Protein AF-A0A4U7BB07-F1 (afdb_monomer)

pLDDT: mean 79.19, std 10.14, range [44.62, 94.62]

Nearest PDB structures (foldseek):
  6tm5-assembly1_P  TM=3.617E-01  e=1.382E+00  Homo sapiens
  7ai4-assembly2_B  TM=2.882E-01  e=1.318E+00  Homo sapiens
  8j8q-assembly1_C  TM=2.702E-01  e=1.318E+00  Saccharomyces eubayanus
  7xn7-assembly1_q  TM=3.236E-01  e=2.569E+00  Komagataella phaffii
  2xer-assembly3_C  TM=1.714E-01  e=7.686E+00  Homo sapiens

Secondary structure (DSSP, 8-state):
--HHHHHHHHHHHHHHHHHHHHHH---EEEEEETTEEEEEEHHHHHHHHHHHHHHHHHHHHHHHHHHHHHHHHHHHHHHHHHHHHHHHHHTT--PPP--SSHHHHHHHHHHHHHHH-PPPTT-HHHHHHHHHHHHHHTT----GGGGT--TT-HHHHHHHHHHHHH-HHHHHHHHTT-SS--SHHHHHHHHHHHHH--HHHHHT--PPPPHHHHHHHHHHHHHTSS---HHHHHHHHHT----HHHHHHHHHHHTTTS-HHHHHHHHHHHHHH-GGGHHHHHHHHHHTT-HHHHHHHHHH-SS--HHHHHHHHHHHTT----HHHH--

Mean predicted aligned error: 14.89 Å

Structure (mmCIF, N/CA/C/O backbone):
data_AF-A0A4U7BB07-F1
#
_entry.id   AF-A0A4U7BB07-F1
#
loop_
_atom_site.group_PDB
_atom_site.id
_atom_site.type_symbol
_atom_site.label_atom_id
_atom_site.label_alt_id
_atom_site.label_comp_id
_atom_site.label_asym_id
_atom_site.label_entity_id
_atom_site.label_seq_id
_atom_site.pdbx_PDB_ins_code
_atom_site.Cartn_x
_atom_site.Cartn_y
_atom_site.Cartn_z
_atom_site.occupancy
_atom_site.B_iso_or_equiv
_atom_site.auth_seq_id
_atom_site.auth_comp_id
_atom_site.auth_asym_id
_atom_site.auth_atom_id
_atom_site.pdbx_PDB_model_num
ATOM 1 N N . MET A 1 1 ? 20.021 -7.067 -52.273 1.00 56.47 1 MET A N 1
ATOM 2 C CA . MET A 1 1 ? 20.948 -8.158 -52.670 1.00 56.47 1 MET A CA 1
ATOM 3 C C . MET A 1 1 ? 21.949 -8.441 -51.554 1.00 56.47 1 MET A C 1
ATOM 5 O O . MET A 1 1 ? 22.194 -7.555 -50.745 1.00 56.47 1 MET A O 1
ATOM 9 N N . ARG A 1 2 ? 22.572 -9.631 -51.525 1.00 73.81 2 ARG A N 1
ATOM 10 C CA . ARG A 1 2 ? 23.835 -9.834 -50.787 1.00 73.81 2 ARG A CA 1
ATOM 11 C C . ARG A 1 2 ? 24.943 -9.112 -51.567 1.00 73.81 2 ARG A C 1
ATOM 13 O O . ARG A 1 2 ? 25.107 -9.417 -52.742 1.00 73.81 2 ARG A O 1
ATOM 20 N N . ILE A 1 3 ? 25.699 -8.200 -50.946 1.00 81.00 3 ILE A N 1
ATOM 21 C CA . ILE A 1 3 ? 26.720 -7.375 -51.641 1.00 81.00 3 ILE A CA 1
ATOM 22 C C . ILE A 1 3 ? 27.725 -8.241 -52.428 1.00 81.00 3 ILE A C 1
ATOM 24 O O . ILE A 1 3 ? 28.056 -7.916 -53.563 1.00 81.00 3 ILE A O 1
ATOM 28 N N . LYS A 1 4 ? 28.110 -9.407 -51.884 1.00 83.44 4 LYS A N 1
ATOM 29 C CA . LYS A 1 4 ? 28.967 -10.399 -52.563 1.00 83.44 4 LYS A CA 1
ATOM 30 C C . LYS A 1 4 ? 28.444 -10.829 -53.946 1.00 83.44 4 LYS A C 1
ATOM 32 O O . LYS A 1 4 ? 29.242 -10.987 -54.860 1.00 83.44 4 LYS A O 1
ATOM 37 N N . LEU A 1 5 ? 27.125 -10.990 -54.107 1.00 85.75 5 LEU A N 1
ATOM 38 C CA . LEU A 1 5 ? 26.512 -11.361 -55.391 1.00 85.75 5 LEU A CA 1
ATOM 39 C C . LEU A 1 5 ? 26.549 -10.197 -56.386 1.00 85.75 5 LEU A C 1
ATOM 41 O O . LEU A 1 5 ? 26.867 -10.416 -57.545 1.00 85.75 5 LEU A O 1
ATOM 45 N N . PHE A 1 6 ? 26.291 -8.964 -55.935 1.00 88.81 6 PHE A N 1
ATOM 46 C CA . PHE A 1 6 ? 26.384 -7.783 -56.801 1.00 88.81 6 PHE A CA 1
ATOM 47 C C . PHE A 1 6 ? 27.810 -7.580 -57.333 1.00 88.81 6 PHE A C 1
ATOM 49 O O . PHE A 1 6 ? 27.991 -7.368 -58.528 1.00 88.81 6 PHE A O 1
ATOM 56 N N . ILE A 1 7 ? 28.822 -7.706 -56.465 1.00 90.19 7 ILE A N 1
ATOM 57 C CA . ILE A 1 7 ? 30.234 -7.587 -56.861 1.00 90.19 7 ILE A CA 1
ATOM 58 C C . ILE A 1 7 ? 30.605 -8.680 -57.874 1.00 90.19 7 ILE A C 1
ATOM 60 O O . ILE A 1 7 ? 31.193 -8.369 -58.905 1.00 90.19 7 ILE A O 1
ATOM 64 N N . PHE A 1 8 ? 30.222 -9.937 -57.620 1.00 92.19 8 PHE A N 1
ATOM 65 C CA . PHE A 1 8 ? 30.486 -11.049 -58.537 1.00 92.19 8 PHE A CA 1
ATOM 66 C C . PHE A 1 8 ? 29.815 -10.848 -59.906 1.00 92.19 8 PHE A C 1
ATOM 68 O O . PHE A 1 8 ? 30.484 -10.922 -60.934 1.00 92.19 8 PHE A O 1
ATOM 75 N N . SER A 1 9 ? 28.514 -10.540 -59.931 1.00 90.38 9 SER A N 1
ATOM 76 C CA . SER A 1 9 ? 27.767 -10.336 -61.177 1.00 90.38 9 SER A CA 1
ATOM 77 C C . SER A 1 9 ? 28.236 -9.105 -61.957 1.00 90.38 9 SER A C 1
ATOM 79 O O . SER A 1 9 ? 28.298 -9.165 -63.180 1.00 90.38 9 SER A O 1
ATOM 81 N N . GLY A 1 10 ? 28.600 -8.011 -61.280 1.00 91.50 10 GLY A N 1
ATOM 82 C CA . GLY A 1 10 ? 29.129 -6.810 -61.931 1.00 91.50 10 GLY A CA 1
ATOM 83 C C . GLY A 1 10 ? 30.530 -7.009 -62.514 1.00 91.50 10 GLY A C 1
ATOM 84 O O . GLY A 1 10 ? 30.791 -6.562 -63.627 1.00 91.50 10 GLY A O 1
ATOM 85 N N . LEU A 1 11 ? 31.408 -7.747 -61.825 1.00 92.94 11 LEU A N 1
ATOM 86 C CA . LEU A 1 11 ? 32.734 -8.094 -62.349 1.00 92.94 11 LEU A CA 1
ATOM 87 C C . LEU A 1 11 ? 32.625 -9.054 -63.545 1.00 92.94 11 LEU A C 1
ATOM 89 O O . LEU A 1 11 ? 33.273 -8.831 -64.565 1.00 92.94 11 LEU A O 1
ATOM 93 N N . LEU A 1 12 ? 31.749 -10.063 -63.470 1.00 94.44 12 LEU A N 1
ATOM 94 C CA . LEU A 1 12 ? 31.448 -10.951 -64.599 1.00 94.44 12 LEU A CA 1
ATOM 95 C C . LEU A 1 12 ? 30.895 -10.172 -65.805 1.00 94.44 12 LEU A C 1
ATOM 97 O O . LEU A 1 12 ? 31.337 -10.393 -66.929 1.00 94.44 12 LEU A O 1
ATOM 101 N N . TYR A 1 13 ? 29.980 -9.225 -65.573 1.00 93.50 13 TYR A N 1
ATOM 102 C CA . TYR A 1 13 ? 29.447 -8.347 -66.617 1.00 93.50 13 TYR A CA 1
ATOM 103 C C . TYR A 1 13 ? 30.537 -7.483 -67.269 1.00 93.50 13 TYR A C 1
ATOM 105 O O . TYR A 1 13 ? 30.581 -7.397 -68.491 1.00 93.50 13 TYR A O 1
ATOM 113 N N . LEU A 1 14 ? 31.454 -6.902 -66.485 1.00 93.31 14 LEU A N 1
ATOM 114 C CA . LEU A 1 14 ? 32.584 -6.122 -67.006 1.00 93.31 14 LEU A CA 1
ATOM 115 C C . LEU A 1 14 ? 33.519 -6.959 -67.896 1.00 93.31 14 LEU A C 1
ATOM 117 O O . LEU A 1 14 ? 33.924 -6.488 -68.958 1.00 93.31 14 LEU A O 1
ATOM 121 N N . VAL A 1 15 ? 33.824 -8.201 -67.502 1.00 93.56 15 VAL A N 1
ATOM 122 C CA . VAL A 1 15 ? 34.654 -9.121 -68.303 1.00 93.56 15 VAL A CA 1
ATOM 123 C C . VAL A 1 15 ? 33.954 -9.504 -69.610 1.00 93.56 15 VAL A C 1
ATOM 125 O O . VAL A 1 15 ? 34.566 -9.429 -70.675 1.00 93.56 15 VAL A O 1
ATOM 128 N N . LEU A 1 16 ? 32.666 -9.864 -69.552 1.00 94.38 16 LEU A N 1
ATOM 129 C CA . LEU A 1 16 ? 31.878 -10.216 -70.739 1.00 94.38 16 LEU A CA 1
ATOM 130 C C . LEU A 1 16 ? 31.717 -9.027 -71.697 1.00 94.38 16 LEU A C 1
ATOM 132 O O . LEU A 1 16 ? 31.873 -9.196 -72.905 1.00 94.38 16 LEU A O 1
ATOM 136 N N . LEU A 1 17 ? 31.465 -7.824 -71.171 1.00 92.38 17 LEU A N 1
ATOM 137 C CA . LEU A 1 17 ? 31.367 -6.595 -71.958 1.00 92.38 17 LEU A CA 1
ATOM 138 C C . LEU A 1 17 ? 32.699 -6.262 -72.643 1.00 92.38 17 LEU A C 1
ATOM 140 O O . LEU A 1 17 ? 32.712 -5.992 -73.840 1.00 92.38 17 LEU A O 1
ATOM 144 N N . GLY A 1 18 ? 33.819 -6.322 -71.914 1.00 89.88 18 GLY A N 1
ATOM 145 C CA . GLY A 1 18 ? 35.147 -6.068 -72.478 1.00 89.88 18 GLY A CA 1
ATOM 146 C C . GLY A 1 18 ? 35.507 -7.047 -73.599 1.00 89.88 18 GLY A C 1
ATOM 147 O O . GLY A 1 18 ? 35.917 -6.618 -74.676 1.00 89.88 18 GLY A O 1
ATOM 148 N N . ALA A 1 19 ? 35.279 -8.348 -73.386 1.00 90.75 19 ALA A N 1
ATOM 149 C CA . ALA A 1 19 ? 35.513 -9.377 -74.399 1.00 90.75 19 ALA A CA 1
ATOM 150 C C . ALA A 1 19 ? 34.616 -9.200 -75.640 1.00 90.75 19 ALA A C 1
ATOM 152 O O . ALA A 1 19 ? 35.090 -9.338 -76.768 1.00 90.75 19 ALA A O 1
ATOM 153 N N . PHE A 1 20 ? 33.341 -8.847 -75.445 1.00 91.62 20 PHE A N 1
ATOM 154 C CA . PHE A 1 20 ? 32.403 -8.587 -76.538 1.00 91.62 20 PHE A CA 1
ATOM 155 C C . PHE A 1 20 ? 32.811 -7.366 -77.374 1.00 91.62 20 PHE A C 1
ATOM 157 O O . PHE A 1 20 ? 32.891 -7.460 -78.597 1.00 91.62 20 PHE A O 1
ATOM 164 N N . VAL A 1 21 ? 33.126 -6.233 -76.734 1.00 89.50 21 VAL A N 1
ATOM 165 C CA . VAL A 1 21 ? 33.532 -5.012 -77.451 1.00 89.50 21 VAL A CA 1
ATOM 166 C C . VAL A 1 21 ? 34.866 -5.217 -78.176 1.00 89.50 21 VAL A C 1
ATOM 168 O O . VAL A 1 21 ? 34.996 -4.761 -79.306 1.00 89.50 21 VAL A O 1
ATOM 171 N N . TYR A 1 22 ? 35.815 -5.961 -77.593 1.00 88.38 22 TYR A N 1
ATOM 172 C CA . TYR A 1 22 ? 37.080 -6.322 -78.249 1.00 88.38 22 TYR A CA 1
ATOM 173 C C . TYR A 1 22 ? 36.868 -7.178 -79.508 1.00 88.38 22 TYR A C 1
ATOM 175 O O . TYR A 1 22 ? 37.424 -6.881 -80.562 1.00 88.38 22 TYR A O 1
ATOM 183 N N . HIS A 1 23 ? 36.006 -8.198 -79.435 1.00 88.81 23 HIS A N 1
ATOM 184 C CA . HIS A 1 23 ? 35.670 -9.029 -80.595 1.00 88.81 23 HIS A CA 1
ATOM 185 C C . HIS A 1 23 ? 34.964 -8.235 -81.711 1.00 88.81 23 HIS A C 1
ATOM 187 O O . HIS A 1 23 ? 35.145 -8.530 -82.891 1.00 88.81 23 HIS A O 1
ATOM 193 N N . VAL A 1 24 ? 34.137 -7.245 -81.359 1.00 87.62 24 VAL A N 1
ATOM 194 C CA . VAL A 1 24 ? 33.369 -6.440 -82.327 1.00 87.62 24 VAL A CA 1
ATOM 195 C C . VAL A 1 24 ? 34.182 -5.275 -82.907 1.00 87.62 24 VAL A C 1
ATOM 197 O O . VAL A 1 24 ? 33.969 -4.914 -84.062 1.00 87.62 24 VAL A O 1
ATOM 200 N N . SER A 1 25 ? 35.109 -4.684 -82.147 1.00 78.75 25 SER A N 1
ATOM 201 C CA . SER A 1 25 ? 35.908 -3.537 -82.588 1.00 78.75 25 SER A CA 1
ATOM 202 C C . SER A 1 25 ? 37.333 -3.564 -82.028 1.00 78.75 25 SER A C 1
ATOM 204 O O . SER A 1 25 ? 37.597 -3.140 -80.902 1.00 78.75 25 SER A O 1
ATOM 206 N N . ASN A 1 26 ? 38.270 -3.975 -82.885 1.00 75.19 26 ASN A N 1
ATOM 207 C CA . ASN A 1 26 ? 39.716 -3.833 -82.676 1.00 75.19 26 ASN A CA 1
ATOM 208 C C . ASN A 1 26 ? 40.247 -2.445 -83.100 1.00 75.19 26 ASN A C 1
ATOM 210 O O . ASN A 1 26 ? 41.440 -2.289 -83.343 1.00 75.19 26 ASN A O 1
ATOM 214 N N . ALA A 1 27 ? 39.376 -1.440 -83.240 1.00 80.94 27 ALA A N 1
ATOM 215 C CA . ALA A 1 27 ? 39.789 -0.093 -83.616 1.00 80.94 27 ALA A CA 1
ATOM 216 C C . ALA A 1 27 ? 40.414 0.665 -82.433 1.00 80.94 27 ALA A C 1
ATOM 218 O O . ALA A 1 27 ? 39.943 0.585 -81.292 1.00 80.94 27 ALA A O 1
ATOM 219 N N . GLU A 1 28 ? 41.433 1.466 -82.729 1.00 83.56 28 GLU A N 1
ATOM 220 C CA . GLU A 1 28 ? 41.939 2.503 -81.832 1.00 83.56 28 GLU A CA 1
ATOM 221 C C . GLU A 1 28 ? 41.188 3.817 -82.066 1.00 83.56 28 GLU A C 1
ATOM 223 O O . GLU A 1 28 ? 40.772 4.125 -83.184 1.00 83.56 28 GLU A O 1
ATOM 228 N N . PHE A 1 29 ? 40.997 4.591 -80.999 1.00 83.88 29 PHE A N 1
ATOM 229 C CA . PHE A 1 29 ? 40.378 5.908 -81.049 1.00 83.88 29 PHE A CA 1
ATOM 230 C C . PHE A 1 29 ? 41.296 6.937 -80.389 1.00 83.88 29 PHE A C 1
ATOM 232 O O . PHE A 1 29 ? 41.601 6.836 -79.196 1.00 83.88 29 PHE A O 1
ATOM 239 N N . THR A 1 30 ? 41.717 7.928 -81.176 1.00 83.19 30 THR A N 1
ATOM 240 C CA . THR A 1 30 ? 42.538 9.054 -80.723 1.00 83.19 30 THR A CA 1
ATOM 241 C C . THR A 1 30 ? 41.645 10.167 -80.197 1.00 83.19 30 THR A C 1
ATOM 243 O O . THR A 1 30 ? 40.922 10.803 -80.964 1.00 83.19 30 THR A O 1
ATOM 246 N N . LEU A 1 31 ? 41.719 10.445 -78.896 1.00 81.81 31 LEU A N 1
ATOM 247 C CA . LEU A 1 31 ? 41.065 11.604 -78.296 1.00 81.81 31 LEU A CA 1
ATOM 248 C C . LEU A 1 31 ? 42.100 12.713 -78.066 1.00 81.81 31 LEU A C 1
ATOM 250 O O . LEU A 1 31 ? 43.029 12.552 -77.277 1.00 81.81 31 LEU A O 1
ATOM 254 N N . MET A 1 32 ? 41.932 13.848 -78.749 1.00 81.94 32 MET A N 1
ATOM 255 C CA . MET A 1 32 ? 42.716 15.063 -78.507 1.00 81.94 32 MET A CA 1
ATOM 256 C C . MET A 1 32 ? 42.102 15.876 -77.365 1.00 81.94 32 MET A C 1
ATOM 258 O O . MET A 1 32 ? 40.943 16.284 -77.447 1.00 81.94 32 MET A O 1
ATOM 262 N N . PHE A 1 33 ? 42.877 16.152 -76.313 1.00 76.56 33 PHE A N 1
ATOM 263 C CA . PHE A 1 33 ? 42.440 16.993 -75.196 1.00 76.56 33 PHE A CA 1
ATOM 264 C C . PHE A 1 33 ? 43.588 17.855 -74.666 1.00 76.56 33 PHE A C 1
ATOM 266 O O . PHE A 1 33 ? 44.653 17.348 -74.324 1.00 76.56 33 PHE A O 1
ATOM 273 N N . GLY A 1 34 ? 43.384 19.174 -74.595 1.00 72.19 34 GLY A N 1
ATOM 274 C CA . GLY A 1 34 ? 44.362 20.107 -74.015 1.00 72.19 34 GLY A CA 1
ATOM 275 C C . GLY A 1 34 ? 45.735 20.143 -74.704 1.00 72.19 34 GLY A C 1
ATOM 276 O O . GLY A 1 34 ? 46.709 20.521 -74.063 1.00 72.19 34 GLY A O 1
ATOM 277 N N . GLY A 1 35 ? 45.827 19.733 -75.975 1.00 79.38 35 GLY A N 1
ATOM 278 C CA . GLY A 1 35 ? 47.091 19.617 -76.716 1.00 79.38 35 GLY A CA 1
ATOM 279 C C . GLY A 1 35 ? 47.795 18.258 -76.595 1.00 79.38 35 GLY A C 1
ATOM 280 O O . GLY A 1 35 ? 48.853 18.083 -77.188 1.00 79.38 35 GLY A O 1
ATOM 281 N N . TYR A 1 36 ? 47.210 17.295 -75.876 1.00 79.38 36 TYR A N 1
ATOM 282 C CA . TYR A 1 36 ? 47.699 15.918 -75.784 1.00 79.38 36 TYR A CA 1
ATOM 283 C C . TYR A 1 36 ? 46.833 14.970 -76.621 1.00 79.38 36 TYR A C 1
ATOM 285 O O . TYR A 1 36 ? 45.605 15.088 -76.641 1.00 79.38 36 TYR A O 1
ATOM 293 N N . GLU A 1 37 ? 47.478 14.012 -77.286 1.00 83.88 37 GLU A N 1
ATOM 294 C CA . GLU A 1 37 ? 46.832 12.928 -78.028 1.00 83.88 37 GLU A CA 1
ATOM 295 C C . GLU A 1 37 ? 46.775 11.661 -77.168 1.00 83.88 37 GLU A C 1
ATOM 297 O O . GLU A 1 37 ? 47.806 11.146 -76.738 1.00 83.88 37 GLU A O 1
ATOM 302 N N . PHE A 1 38 ? 45.569 11.140 -76.930 1.00 82.12 38 PHE A N 1
ATOM 303 C CA . PHE A 1 38 ? 45.355 9.870 -76.236 1.00 82.12 38 PHE A CA 1
ATOM 304 C C . PHE A 1 38 ? 44.820 8.820 -77.213 1.00 82.12 38 PHE A C 1
ATOM 306 O O . PHE A 1 38 ? 43.613 8.730 -77.443 1.00 82.12 38 PHE A O 1
ATOM 313 N N . THR A 1 39 ? 45.723 8.022 -77.784 1.00 84.44 39 THR A N 1
ATOM 314 C CA . THR A 1 39 ? 45.402 6.809 -78.549 1.00 84.44 39 THR A CA 1
ATOM 315 C C . THR A 1 39 ? 45.054 5.668 -77.592 1.00 84.44 39 THR A C 1
ATOM 317 O O . THR A 1 39 ? 45.897 5.197 -76.831 1.00 84.44 39 THR A O 1
ATOM 320 N N . LEU A 1 40 ? 43.796 5.218 -77.599 1.00 84.44 40 LEU A N 1
ATOM 321 C CA . LEU A 1 40 ? 43.349 4.068 -76.803 1.00 84.44 40 LEU A CA 1
ATOM 322 C C . LEU A 1 40 ? 42.355 3.199 -77.595 1.00 84.44 40 LEU A C 1
ATOM 324 O O . LEU A 1 40 ? 41.516 3.749 -78.315 1.00 84.44 40 LEU A O 1
ATOM 328 N N . PRO A 1 41 ? 42.375 1.859 -77.444 1.00 87.06 41 PRO A N 1
ATOM 329 C CA . PRO A 1 41 ? 41.377 0.977 -78.049 1.00 87.06 41 PRO A CA 1
ATOM 330 C C . PRO A 1 41 ? 39.945 1.351 -77.651 1.00 87.06 41 PRO A C 1
ATOM 332 O O . PRO A 1 41 ? 39.681 1.666 -76.487 1.00 87.06 41 PRO A O 1
ATOM 335 N N . VAL A 1 42 ? 38.993 1.233 -78.584 1.00 86.00 42 VAL A N 1
ATOM 336 C CA . VAL A 1 42 ? 37.560 1.527 -78.355 1.00 86.00 42 VAL A CA 1
ATOM 337 C C . VAL A 1 42 ? 36.996 0.772 -77.140 1.00 86.00 42 VAL A C 1
ATOM 339 O O . VAL A 1 42 ? 36.173 1.309 -76.400 1.00 86.00 42 VAL A O 1
ATOM 342 N N . VAL A 1 43 ? 37.503 -0.434 -76.865 1.00 87.44 43 VAL A N 1
ATOM 343 C CA . VAL A 1 43 ? 37.178 -1.231 -75.668 1.00 87.44 43 VAL A CA 1
ATOM 344 C C . VAL A 1 43 ? 37.380 -0.447 -74.369 1.00 87.44 43 VAL A C 1
ATOM 346 O O . VAL A 1 43 ? 36.527 -0.498 -73.486 1.00 87.44 43 VAL A O 1
ATOM 349 N N . VAL A 1 44 ? 38.479 0.305 -74.247 1.00 87.00 44 VAL A N 1
ATOM 350 C CA . VAL A 1 44 ? 38.805 1.074 -73.036 1.00 87.00 44 VAL A CA 1
ATOM 351 C C . VAL A 1 44 ? 37.796 2.205 -72.848 1.00 87.00 44 VAL A C 1
ATOM 353 O O . VAL A 1 44 ? 37.249 2.360 -71.757 1.00 87.00 44 VAL A O 1
ATOM 356 N N . TRP A 1 45 ? 37.482 2.932 -73.924 1.00 88.25 45 TRP A N 1
ATOM 357 C CA . TRP A 1 45 ? 36.501 4.020 -73.919 1.00 88.25 45 TRP A CA 1
ATOM 358 C C . TRP A 1 45 ? 35.081 3.556 -73.558 1.00 88.25 45 TRP A C 1
ATOM 360 O O . TRP A 1 45 ? 34.358 4.291 -72.888 1.00 88.25 45 TRP A O 1
ATOM 370 N N . VAL A 1 46 ? 34.685 2.335 -73.941 1.00 87.94 46 VAL A N 1
ATOM 371 C CA . VAL A 1 46 ? 33.367 1.763 -73.601 1.00 87.94 46 VAL A CA 1
ATOM 372 C C . VAL A 1 46 ? 33.332 1.176 -72.184 1.00 87.94 46 VAL A C 1
ATOM 374 O O . VAL A 1 46 ? 32.340 1.340 -71.473 1.00 87.94 46 VAL A O 1
ATOM 377 N N . VAL A 1 47 ? 34.396 0.499 -71.742 1.00 91.12 47 VAL A N 1
ATOM 378 C CA . VAL A 1 47 ? 34.429 -0.178 -70.432 1.00 91.12 47 VAL A CA 1
ATOM 379 C C . VAL A 1 47 ? 34.653 0.805 -69.276 1.00 91.12 47 VAL A C 1
ATOM 381 O O . VAL A 1 47 ? 34.051 0.638 -68.214 1.00 91.12 47 VAL A O 1
ATOM 384 N N . LEU A 1 48 ? 35.466 1.852 -69.454 1.00 90.44 48 LEU A N 1
ATOM 385 C CA . LEU A 1 48 ? 35.851 2.773 -68.376 1.00 90.44 48 LEU A CA 1
ATOM 386 C C . LEU A 1 48 ? 34.656 3.497 -67.699 1.00 90.44 48 LEU A C 1
ATOM 388 O O . LEU A 1 48 ? 34.599 3.483 -66.464 1.00 90.44 48 LEU A O 1
ATOM 392 N N . PRO A 1 49 ? 33.647 4.033 -68.421 1.00 92.44 49 PRO A N 1
ATOM 393 C CA . PRO A 1 49 ? 32.438 4.585 -67.798 1.00 92.44 49 PRO A CA 1
ATOM 394 C C . PRO A 1 49 ? 31.634 3.550 -66.994 1.00 92.44 49 PRO A C 1
ATOM 396 O O . PRO A 1 49 ? 31.065 3.869 -65.950 1.00 92.44 49 PRO A O 1
ATOM 399 N N . VAL A 1 50 ? 31.610 2.290 -67.442 1.00 93.06 50 VAL A N 1
ATOM 400 C CA . VAL A 1 50 ? 30.888 1.199 -66.765 1.00 93.06 50 VAL A CA 1
ATOM 401 C C . VAL A 1 50 ? 31.613 0.775 -65.482 1.00 93.06 50 VAL A C 1
ATOM 403 O O . VAL A 1 50 ? 30.965 0.559 -64.456 1.00 93.06 50 VAL A O 1
ATOM 406 N N . VAL A 1 51 ? 32.951 0.737 -65.496 1.00 94.06 51 VAL A N 1
ATOM 407 C CA . VAL A 1 51 ? 33.778 0.532 -64.291 1.00 94.06 51 VAL A CA 1
ATOM 408 C C . VAL A 1 51 ? 33.532 1.646 -63.270 1.00 94.06 51 VAL A C 1
ATOM 410 O O . VAL A 1 51 ? 33.332 1.355 -62.090 1.00 94.06 51 VAL A O 1
ATOM 413 N N . PHE A 1 52 ? 33.476 2.907 -63.710 1.00 94.62 52 PHE A N 1
ATOM 414 C CA . PHE A 1 52 ? 33.176 4.042 -62.834 1.00 94.62 52 PHE A CA 1
ATOM 415 C C . PHE A 1 52 ? 31.801 3.898 -62.156 1.00 94.62 52 PHE A C 1
ATOM 417 O O . PHE A 1 52 ? 31.709 3.961 -60.928 1.00 94.62 52 PHE A O 1
ATOM 424 N N . LEU A 1 53 ? 30.745 3.599 -62.922 1.00 92.81 53 LEU A N 1
ATOM 425 C CA . LEU A 1 53 ? 29.399 3.372 -62.377 1.00 92.81 53 LEU A CA 1
ATOM 426 C C . LEU A 1 53 ? 29.344 2.188 -61.393 1.00 92.81 53 LEU A C 1
ATOM 428 O O . LEU A 1 53 ? 28.666 2.273 -60.366 1.00 92.81 53 LEU A O 1
ATOM 432 N N . PHE A 1 54 ? 30.083 1.106 -61.658 1.00 93.06 54 PHE A N 1
ATOM 433 C CA . PHE A 1 54 ? 30.199 -0.039 -60.748 1.00 93.06 54 PHE A CA 1
ATOM 434 C C . PHE A 1 54 ? 30.849 0.348 -59.407 1.00 93.06 54 PHE A C 1
ATOM 436 O O . PHE A 1 54 ? 30.334 -0.019 -58.346 1.00 93.06 54 PHE A O 1
ATOM 443 N N . VAL A 1 55 ? 31.917 1.155 -59.430 1.00 93.88 55 VAL A N 1
ATOM 444 C CA . VAL A 1 55 ? 32.555 1.693 -58.214 1.00 93.88 55 VAL A CA 1
ATOM 445 C C . VAL A 1 55 ? 31.591 2.604 -57.444 1.00 93.88 55 VAL A C 1
ATOM 447 O O . VAL A 1 55 ? 31.422 2.426 -56.235 1.00 93.88 55 VAL A O 1
ATOM 450 N N . CYS A 1 56 ? 30.884 3.516 -58.121 1.00 94.25 56 CYS A N 1
ATOM 451 C CA . CYS A 1 56 ? 29.866 4.367 -57.494 1.00 94.25 56 CYS A CA 1
ATOM 452 C C . CYS A 1 56 ? 28.751 3.548 -56.816 1.00 94.25 56 CYS A C 1
ATOM 454 O O . CYS A 1 56 ? 28.360 3.856 -55.688 1.00 94.25 56 CYS A O 1
ATOM 456 N N . ALA A 1 57 ? 28.278 2.469 -57.449 1.00 91.69 57 ALA A N 1
ATOM 457 C CA . ALA A 1 57 ? 27.265 1.583 -56.876 1.00 91.69 57 ALA A CA 1
ATOM 458 C C . ALA A 1 57 ? 27.762 0.851 -55.611 1.00 91.69 57 ALA A C 1
ATOM 460 O O . ALA A 1 57 ? 27.021 0.745 -54.627 1.00 91.69 57 ALA A O 1
ATOM 461 N N . ILE A 1 58 ? 29.020 0.389 -55.596 1.00 90.94 58 ILE A N 1
ATOM 462 C CA . ILE A 1 58 ? 29.651 -0.227 -54.414 1.00 90.94 58 ILE A CA 1
AT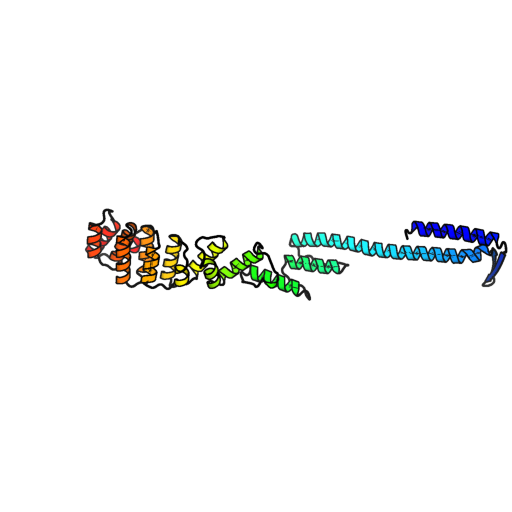OM 463 C C . ILE A 1 58 ? 29.785 0.787 -53.273 1.00 90.94 58 ILE A C 1
ATOM 465 O O . ILE A 1 58 ? 29.427 0.468 -52.134 1.00 90.94 58 ILE A O 1
ATOM 469 N N . LEU A 1 59 ? 30.255 2.005 -53.559 1.00 91.81 59 LEU A N 1
ATOM 470 C CA . LEU A 1 59 ? 30.378 3.077 -52.566 1.00 91.81 59 LEU A CA 1
ATOM 471 C C . LEU A 1 59 ? 29.014 3.418 -51.952 1.00 91.81 59 LEU A C 1
ATOM 473 O O . LEU A 1 59 ? 28.881 3.442 -50.729 1.00 91.81 59 LEU A O 1
ATOM 477 N N . HIS A 1 60 ? 27.979 3.572 -52.783 1.00 90.38 60 HIS A N 1
ATOM 478 C CA . HIS A 1 60 ? 26.610 3.841 -52.344 1.00 90.38 60 HIS A CA 1
ATOM 479 C C . HIS A 1 60 ? 26.070 2.737 -51.413 1.00 90.38 60 HIS A C 1
ATOM 481 O O . HIS A 1 60 ? 25.624 3.016 -50.298 1.00 90.38 60 HIS A O 1
ATOM 487 N N . MET A 1 61 ? 26.166 1.461 -51.808 1.00 88.81 61 MET A N 1
ATOM 488 C CA . MET A 1 61 ? 25.727 0.338 -50.962 1.00 88.81 61 MET A CA 1
ATOM 489 C C . MET A 1 61 ? 26.533 0.215 -49.659 1.00 88.81 61 MET A C 1
ATOM 491 O O . MET A 1 61 ? 25.973 -0.126 -48.611 1.00 88.81 61 MET A O 1
ATOM 495 N N . SER A 1 62 ? 27.830 0.525 -49.700 1.00 88.06 62 SER A N 1
ATOM 496 C CA . SER A 1 62 ? 28.696 0.531 -48.516 1.00 88.06 62 SER A CA 1
ATOM 497 C C . SER A 1 62 ? 28.315 1.654 -47.550 1.00 88.06 62 SER A C 1
ATOM 499 O O . SER A 1 62 ? 28.202 1.408 -46.350 1.00 88.06 62 SER A O 1
ATOM 501 N N . PHE A 1 63 ? 28.013 2.852 -48.059 1.00 90.19 63 PHE A N 1
ATOM 502 C CA . PHE A 1 63 ? 27.578 4.004 -47.265 1.00 90.19 63 PHE A CA 1
ATOM 503 C C . PHE A 1 63 ? 26.270 3.733 -46.505 1.00 90.19 63 PHE A C 1
ATOM 505 O O . PHE A 1 63 ? 26.216 3.922 -45.291 1.00 90.19 63 PHE A O 1
ATOM 512 N N . TYR A 1 64 ? 25.241 3.187 -47.164 1.00 88.44 64 TYR A N 1
ATOM 513 C CA . TYR A 1 64 ? 23.996 2.799 -46.479 1.00 88.44 64 TYR A CA 1
ATOM 514 C C . TYR A 1 64 ? 24.210 1.684 -45.441 1.00 88.44 64 TYR A C 1
ATOM 516 O O . TYR A 1 64 ? 23.592 1.700 -44.373 1.00 88.44 64 TYR A O 1
ATOM 524 N N . THR A 1 65 ? 25.115 0.739 -45.713 1.00 87.69 65 THR A N 1
ATOM 525 C CA . THR A 1 65 ? 25.491 -0.313 -44.753 1.00 87.69 65 THR A CA 1
ATOM 526 C C . THR A 1 65 ? 26.205 0.278 -43.530 1.00 87.69 65 THR A C 1
ATOM 528 O O . THR A 1 65 ? 25.893 -0.089 -42.397 1.00 87.69 65 THR A O 1
ATOM 531 N N . PHE A 1 66 ? 27.097 1.249 -43.739 1.00 88.25 66 PHE A N 1
ATOM 532 C CA . PHE A 1 66 ? 27.803 1.979 -42.686 1.00 88.25 66 PHE A CA 1
ATOM 533 C C . PHE A 1 66 ? 26.859 2.845 -41.837 1.00 88.25 66 PHE A C 1
ATOM 535 O O . PHE A 1 66 ? 26.897 2.762 -40.611 1.00 88.25 66 PHE A O 1
ATOM 542 N N . LEU A 1 67 ? 25.938 3.598 -42.454 1.00 88.12 67 LEU A N 1
ATOM 543 C CA . LEU A 1 67 ? 24.909 4.356 -41.730 1.00 88.12 67 LEU A CA 1
ATOM 544 C C . LEU A 1 67 ? 24.017 3.447 -40.873 1.00 88.12 67 LEU A C 1
ATOM 546 O O . LEU A 1 67 ? 23.699 3.790 -39.732 1.00 88.12 67 LEU A O 1
ATOM 550 N N . ARG A 1 68 ? 23.636 2.267 -41.387 1.00 87.62 68 ARG A N 1
ATOM 551 C CA . ARG A 1 68 ? 22.903 1.263 -40.601 1.00 87.62 68 ARG A CA 1
ATOM 552 C C . ARG A 1 68 ? 23.741 0.769 -39.421 1.00 87.62 68 ARG A C 1
ATOM 554 O O . ARG A 1 68 ? 23.227 0.728 -38.308 1.00 87.62 68 ARG A O 1
ATOM 561 N N . TYR A 1 69 ? 25.017 0.452 -39.643 1.00 88.69 69 TYR A N 1
ATOM 562 C CA . TYR A 1 69 ? 25.937 0.037 -38.582 1.00 88.69 69 TYR A CA 1
ATOM 563 C C . TYR A 1 69 ? 26.085 1.101 -37.483 1.00 88.69 69 TYR A C 1
ATOM 565 O O . TYR A 1 69 ? 26.009 0.752 -36.309 1.00 88.69 69 TYR A O 1
ATOM 573 N N . LEU A 1 70 ? 26.204 2.390 -37.827 1.00 86.62 70 LEU A N 1
ATOM 574 C CA . LEU A 1 70 ? 26.250 3.475 -36.838 1.00 86.62 70 LEU A CA 1
ATOM 575 C C . LEU A 1 70 ? 24.967 3.552 -35.995 1.00 86.62 70 LEU A C 1
ATOM 577 O O . LEU A 1 70 ? 25.052 3.575 -34.768 1.00 86.62 70 LEU A O 1
ATOM 581 N N . LYS A 1 71 ? 23.782 3.509 -36.624 1.00 84.88 71 LYS A N 1
ATOM 582 C CA . LYS A 1 71 ? 22.497 3.491 -35.895 1.00 84.88 71 LYS A CA 1
ATOM 583 C C . LYS A 1 71 ? 22.377 2.272 -34.972 1.00 84.88 71 LYS A C 1
ATOM 585 O O . LYS A 1 71 ? 21.961 2.403 -33.825 1.00 84.88 71 LYS A O 1
ATOM 590 N N . THR A 1 72 ? 22.787 1.093 -35.441 1.00 87.94 72 THR A N 1
ATOM 591 C CA . THR A 1 72 ? 22.794 -0.143 -34.643 1.00 87.94 72 THR A CA 1
ATOM 592 C C . THR A 1 72 ? 23.820 -0.098 -33.500 1.00 87.94 72 THR A C 1
ATOM 594 O O . THR A 1 72 ? 23.520 -0.557 -32.399 1.00 87.94 72 THR A O 1
ATOM 597 N N . LYS A 1 73 ? 25.001 0.498 -33.710 1.00 89.50 73 LYS A N 1
ATOM 598 C CA . LYS A 1 73 ? 26.016 0.714 -32.666 1.00 89.50 73 LYS A CA 1
ATOM 599 C C . LYS A 1 73 ? 25.486 1.611 -31.548 1.00 89.50 73 LYS A C 1
ATOM 601 O O . LYS A 1 73 ? 25.683 1.285 -30.379 1.00 89.50 73 LYS A O 1
ATOM 606 N N . ASP A 1 74 ? 24.811 2.704 -31.896 1.00 87.19 74 ASP A N 1
ATOM 607 C CA . ASP A 1 74 ? 24.237 3.618 -30.906 1.00 87.19 74 ASP A CA 1
ATOM 608 C C . ASP A 1 74 ? 23.051 2.987 -30.161 1.00 87.19 74 ASP A C 1
ATOM 610 O O . ASP A 1 74 ? 22.982 3.119 -28.942 1.00 87.19 74 ASP A O 1
ATOM 614 N N . PHE A 1 75 ? 22.219 2.176 -30.828 1.00 90.50 75 PHE A N 1
ATOM 615 C CA . PHE A 1 75 ? 21.195 1.357 -30.162 1.00 90.50 75 PHE A CA 1
ATOM 616 C C . PHE A 1 75 ? 21.795 0.413 -29.106 1.00 90.50 75 PHE A C 1
ATOM 618 O O . PHE A 1 75 ? 21.377 0.429 -27.951 1.00 90.50 75 PHE A O 1
ATOM 625 N N . TYR A 1 76 ? 22.836 -0.355 -29.450 1.00 90.44 76 TYR A N 1
ATOM 626 C CA . TYR A 1 76 ? 23.531 -1.218 -28.482 1.00 90.44 76 TYR A CA 1
ATOM 627 C C . TYR A 1 76 ? 24.398 -0.452 -27.464 1.00 90.44 76 TYR A C 1
ATOM 629 O O . TYR A 1 76 ? 24.894 -1.054 -26.509 1.00 90.44 76 TYR A O 1
ATOM 637 N N . SER A 1 77 ? 24.639 0.847 -27.650 1.00 90.81 77 SER A N 1
ATOM 638 C CA . SER A 1 77 ? 25.270 1.706 -26.641 1.00 90.81 77 SER A CA 1
ATOM 639 C C . SER A 1 77 ? 24.233 2.141 -25.608 1.00 90.81 77 SER A C 1
ATOM 641 O O . SER A 1 77 ? 24.405 1.878 -24.418 1.00 90.81 77 SER A O 1
ATOM 643 N N . ASP A 1 78 ? 23.126 2.718 -26.070 1.00 91.62 78 ASP A N 1
ATOM 644 C CA . ASP A 1 78 ? 22.060 3.236 -25.217 1.00 91.62 78 ASP A CA 1
ATOM 645 C C . ASP A 1 78 ? 21.302 2.122 -24.480 1.00 91.62 78 ASP A C 1
ATOM 647 O O . ASP A 1 78 ? 21.007 2.289 -23.301 1.00 91.62 78 ASP A O 1
ATOM 651 N N . ALA A 1 79 ? 21.115 0.940 -25.080 1.00 91.62 79 ALA A N 1
ATOM 652 C CA . ALA A 1 79 ? 20.549 -0.222 -24.386 1.00 91.62 79 ALA A CA 1
ATOM 653 C C . ALA A 1 79 ? 21.376 -0.651 -23.153 1.00 91.62 79 ALA A C 1
ATOM 655 O O . ALA A 1 79 ? 20.816 -0.987 -22.111 1.00 91.62 79 ALA A O 1
ATOM 656 N N . ARG A 1 80 ? 22.716 -0.588 -23.232 1.00 91.94 80 ARG A N 1
ATOM 657 C CA . ARG A 1 80 ? 23.595 -0.878 -22.083 1.00 91.94 80 ARG A CA 1
ATOM 658 C C . ARG A 1 80 ? 23.563 0.242 -21.047 1.00 91.94 80 ARG A C 1
ATOM 660 O O . ARG A 1 80 ? 23.468 -0.044 -19.857 1.00 91.94 80 ARG A O 1
ATOM 667 N N . LYS A 1 81 ? 23.559 1.512 -21.474 1.00 92.88 81 LYS A N 1
ATOM 668 C CA . LYS A 1 81 ? 23.324 2.643 -20.556 1.00 92.88 81 LYS A CA 1
ATOM 669 C C . LYS A 1 81 ? 21.985 2.516 -19.828 1.00 92.88 81 LYS A C 1
ATOM 671 O O . LYS A 1 81 ? 21.917 2.861 -18.659 1.00 92.88 81 LYS A O 1
ATOM 676 N N . PHE A 1 82 ? 20.942 2.021 -20.495 1.00 93.38 82 PHE A N 1
ATOM 677 C CA . PHE A 1 82 ? 19.607 1.863 -19.920 1.00 93.38 82 PHE A CA 1
ATOM 678 C C . PHE A 1 82 ? 19.595 0.786 -18.828 1.00 93.38 82 PHE A C 1
ATOM 680 O O . PHE A 1 82 ? 19.034 1.005 -17.759 1.00 93.38 82 PHE A O 1
ATOM 687 N N . GLN A 1 83 ? 20.304 -0.327 -19.043 1.00 91.75 83 GLN A N 1
ATOM 688 C CA . GLN A 1 83 ? 20.537 -1.330 -18.002 1.00 91.75 83 GLN A CA 1
ATOM 689 C C . GLN A 1 83 ? 21.287 -0.738 -16.793 1.00 91.75 83 GLN A C 1
ATOM 691 O O . GLN A 1 83 ? 20.867 -0.950 -15.658 1.00 91.75 83 GLN A O 1
ATOM 696 N N . HIS A 1 84 ? 22.353 0.041 -17.014 1.00 92.00 84 HIS A N 1
ATOM 697 C CA . HIS A 1 84 ? 23.067 0.719 -15.923 1.00 92.00 84 HIS A CA 1
ATOM 698 C C . HIS A 1 84 ? 22.191 1.756 -15.202 1.00 92.00 84 HIS A C 1
ATOM 700 O O . HIS A 1 84 ? 22.171 1.772 -13.979 1.00 92.00 84 HIS A O 1
ATOM 706 N N . PHE A 1 85 ? 21.409 2.552 -15.933 1.00 92.56 85 PHE A N 1
ATOM 707 C CA . PHE A 1 85 ? 20.450 3.514 -15.384 1.00 92.56 85 PHE A CA 1
ATOM 708 C C . PHE A 1 85 ? 19.400 2.836 -14.492 1.00 92.56 85 PHE A C 1
ATOM 710 O O . PHE A 1 85 ? 19.135 3.313 -13.392 1.00 92.56 85 PHE A O 1
ATOM 717 N N . ALA A 1 86 ? 18.840 1.702 -14.928 1.00 89.81 86 ALA A N 1
ATOM 718 C CA . ALA A 1 86 ? 17.883 0.934 -14.136 1.00 89.81 86 ALA A CA 1
ATOM 719 C C . ALA A 1 86 ? 18.520 0.360 -12.856 1.00 89.81 86 ALA A C 1
ATOM 721 O O . ALA A 1 86 ? 17.915 0.427 -11.789 1.00 89.81 86 ALA A O 1
ATOM 722 N N . LEU A 1 87 ? 19.757 -0.147 -12.936 1.00 90.31 87 LEU A N 1
ATOM 723 C CA . LEU A 1 87 ? 20.516 -0.609 -11.766 1.00 90.31 87 LEU A CA 1
ATOM 724 C C . LEU A 1 87 ? 20.843 0.540 -10.797 1.00 90.31 87 LEU A C 1
ATOM 726 O O . LEU A 1 87 ? 20.670 0.391 -9.592 1.00 90.31 87 LEU A O 1
ATOM 730 N N . ASP A 1 88 ? 21.268 1.695 -11.307 1.00 91.50 88 ASP A N 1
ATOM 731 C CA . ASP A 1 88 ? 21.575 2.879 -10.500 1.00 91.50 88 ASP A CA 1
ATOM 732 C C . ASP A 1 88 ? 20.328 3.444 -9.802 1.00 91.50 88 ASP A C 1
ATOM 734 O O . ASP A 1 88 ? 20.402 3.812 -8.631 1.00 91.50 88 ASP A O 1
ATOM 738 N N . LEU A 1 89 ? 19.177 3.448 -10.482 1.00 90.50 89 LEU A N 1
ATOM 739 C CA . LEU A 1 89 ? 17.881 3.834 -9.914 1.00 90.50 89 LEU A CA 1
ATOM 740 C C . LEU A 1 89 ? 17.401 2.839 -8.839 1.00 90.50 89 LEU A C 1
ATOM 742 O O . LEU A 1 89 ? 16.885 3.244 -7.791 1.00 90.50 89 LEU A O 1
ATOM 746 N N . LEU A 1 90 ? 17.586 1.531 -9.062 1.00 87.56 90 LEU A N 1
ATOM 747 C CA . LEU A 1 90 ? 17.318 0.510 -8.044 1.00 87.56 90 LEU A CA 1
ATOM 748 C C . LEU A 1 90 ? 18.179 0.747 -6.795 1.00 87.56 90 LEU A C 1
ATOM 750 O O . LEU A 1 90 ? 17.629 0.731 -5.697 1.00 87.56 90 LEU A O 1
ATOM 754 N N . LEU A 1 91 ? 19.461 1.085 -6.975 1.00 90.06 91 LEU A N 1
ATOM 755 C CA . LEU A 1 91 ? 20.427 1.461 -5.929 1.00 90.06 91 LEU A CA 1
ATOM 756 C C . LEU A 1 91 ? 20.247 2.890 -5.359 1.00 90.06 91 LEU A C 1
ATOM 758 O O . LEU A 1 91 ? 21.163 3.409 -4.727 1.00 90.06 91 LEU A O 1
ATOM 762 N N . GLU A 1 92 ? 19.104 3.541 -5.600 1.00 86.06 92 GLU A N 1
ATOM 763 C CA . GLU A 1 92 ? 18.719 4.855 -5.034 1.00 86.06 92 GLU A CA 1
ATOM 764 C C . GLU A 1 92 ? 19.653 6.022 -5.365 1.00 86.06 92 GLU A C 1
ATOM 766 O O . GLU A 1 92 ? 19.574 7.110 -4.790 1.00 86.06 92 GLU A O 1
ATOM 771 N N . LYS A 1 93 ? 20.477 5.846 -6.396 1.00 85.38 93 LYS A N 1
ATOM 772 C CA . LYS A 1 93 ? 21.155 6.960 -7.047 1.00 85.38 93 LYS A CA 1
ATOM 773 C C . LYS A 1 93 ? 20.113 7.761 -7.827 1.00 85.38 93 LYS A C 1
ATOM 775 O O . LYS A 1 93 ? 19.097 7.230 -8.272 1.00 85.38 93 LYS A O 1
ATOM 780 N N . ASN A 1 94 ? 20.410 9.036 -8.065 1.00 80.12 94 ASN A N 1
ATOM 781 C CA . ASN A 1 94 ? 19.588 9.928 -8.886 1.00 80.12 94 ASN A CA 1
ATOM 782 C C . ASN A 1 94 ? 20.258 10.211 -10.249 1.00 80.12 94 ASN A C 1
ATOM 784 O O . ASN A 1 94 ? 20.693 11.341 -10.494 1.00 80.12 94 ASN A O 1
ATOM 788 N N . PRO A 1 95 ? 20.406 9.209 -11.145 1.00 81.00 95 PRO A N 1
ATOM 789 C CA . PRO A 1 95 ? 20.979 9.430 -12.465 1.00 81.00 95 PRO A CA 1
ATOM 790 C C . PRO A 1 95 ? 20.044 10.300 -13.315 1.00 81.00 95 PRO A C 1
ATOM 792 O O . PRO A 1 95 ? 18.827 10.110 -13.336 1.00 81.00 95 PRO A O 1
ATOM 795 N N . LYS A 1 96 ? 20.617 11.241 -14.069 1.00 81.19 96 LYS A N 1
ATOM 796 C CA . LYS A 1 96 ? 19.876 11.984 -15.095 1.00 81.19 96 LYS A CA 1
ATOM 797 C C . LYS A 1 96 ? 19.830 11.133 -16.372 1.00 81.19 96 LYS A C 1
ATOM 799 O O . LYS A 1 96 ? 20.903 10.786 -16.870 1.00 81.19 96 LYS A O 1
ATOM 804 N N . PRO A 1 97 ? 18.648 10.780 -16.910 1.00 77.62 97 PRO A N 1
ATOM 805 C CA . PRO A 1 97 ? 18.567 10.022 -18.153 1.00 77.62 97 PRO A CA 1
ATOM 806 C C . PRO A 1 97 ? 19.115 10.869 -19.308 1.00 77.62 97 PRO A C 1
ATOM 808 O O . PRO A 1 97 ? 18.671 11.999 -19.517 1.00 77.62 97 PRO A O 1
ATOM 811 N N . HIS A 1 98 ? 20.097 10.334 -20.038 1.00 84.50 98 HIS A N 1
ATOM 812 C CA . HIS A 1 98 ? 20.649 10.973 -21.232 1.00 84.50 98 HIS A CA 1
ATOM 813 C C . HIS A 1 98 ? 21.003 9.933 -22.302 1.00 84.50 98 HIS A C 1
ATOM 815 O O . HIS A 1 98 ? 22.064 9.294 -22.284 1.00 84.50 98 HIS A O 1
ATOM 821 N N . PHE A 1 99 ? 20.088 9.788 -23.255 1.00 89.62 99 PHE A N 1
ATOM 822 C CA . PHE A 1 99 ? 20.173 8.844 -24.362 1.00 89.62 99 PHE A CA 1
ATOM 823 C C . PHE A 1 99 ? 20.219 9.599 -25.697 1.00 89.62 99 PHE A C 1
ATOM 825 O O . PHE A 1 99 ? 19.633 10.670 -25.844 1.00 89.62 99 PHE A O 1
ATOM 832 N N . LYS A 1 100 ? 20.929 9.048 -26.688 1.00 84.25 100 LYS A N 1
ATOM 833 C CA . LYS A 1 100 ? 20.925 9.559 -28.069 1.00 84.25 100 LYS A CA 1
ATOM 834 C C . LYS A 1 100 ? 19.589 9.274 -28.755 1.00 84.25 100 LYS A C 1
ATOM 836 O O . LYS A 1 100 ? 19.158 10.023 -29.628 1.00 84.25 100 LYS A O 1
ATOM 841 N N . ILE A 1 101 ? 18.979 8.148 -28.395 1.00 87.69 101 ILE A N 1
ATOM 842 C CA . ILE A 1 101 ? 17.737 7.627 -28.960 1.00 87.69 101 ILE A CA 1
ATOM 843 C C . ILE A 1 101 ? 16.570 8.036 -28.051 1.00 87.69 101 ILE A C 1
ATOM 845 O O . ILE A 1 101 ? 16.554 7.711 -26.861 1.00 87.69 101 ILE A O 1
ATOM 849 N N . LYS A 1 102 ? 15.585 8.748 -28.615 1.00 88.56 102 LYS A N 1
ATOM 850 C CA . LYS A 1 102 ? 14.450 9.331 -27.872 1.00 88.56 102 LYS A CA 1
ATOM 851 C C . LYS A 1 102 ? 13.589 8.268 -27.194 1.00 88.56 102 LYS A C 1
ATOM 853 O O . LYS A 1 102 ? 13.076 8.476 -26.107 1.00 88.56 102 LYS A O 1
ATOM 858 N N . GLU A 1 103 ? 13.476 7.106 -27.814 1.00 87.81 103 GLU A N 1
ATOM 859 C CA . GLU A 1 103 ? 12.724 5.960 -27.325 1.00 87.81 103 GLU A CA 1
ATOM 860 C C . GLU A 1 103 ? 13.308 5.430 -26.000 1.00 87.81 103 GLU A C 1
ATOM 862 O O . GLU A 1 103 ? 12.550 5.106 -25.088 1.00 87.81 103 GLU A O 1
ATOM 867 N N . PHE A 1 104 ? 14.641 5.433 -25.843 1.00 90.19 104 PHE A N 1
ATOM 868 C CA . PHE A 1 104 ? 15.297 5.109 -24.568 1.00 90.19 104 PHE A CA 1
ATOM 869 C C . PHE A 1 104 ? 15.191 6.245 -23.544 1.00 90.19 104 PHE A C 1
ATOM 871 O O . PHE A 1 104 ? 15.065 5.961 -22.356 1.00 90.19 104 PHE A O 1
ATOM 878 N N . GLN A 1 105 ? 15.193 7.510 -23.981 1.00 89.06 105 GLN A N 1
ATOM 879 C CA . GLN A 1 105 ? 14.954 8.661 -23.102 1.00 89.06 105 GLN A CA 1
ATOM 880 C C . GLN A 1 105 ? 13.556 8.579 -22.463 1.00 89.06 105 GLN A C 1
ATOM 882 O O . GLN A 1 105 ? 13.441 8.550 -21.239 1.00 89.06 105 GLN A O 1
ATOM 887 N N . ASN A 1 106 ? 12.515 8.413 -23.285 1.00 88.06 106 ASN A N 1
ATOM 888 C CA . ASN A 1 106 ? 11.132 8.246 -22.835 1.00 88.06 106 ASN A CA 1
ATOM 889 C C . ASN A 1 106 ? 10.985 7.025 -21.908 1.00 88.06 106 ASN A C 1
ATOM 891 O O . ASN A 1 106 ? 10.341 7.109 -20.864 1.00 88.06 106 ASN A O 1
ATOM 895 N N . ALA A 1 107 ? 11.602 5.889 -22.260 1.00 89.50 107 ALA A N 1
ATOM 896 C CA . ALA A 1 107 ? 11.588 4.690 -21.422 1.00 89.50 107 ALA A CA 1
ATOM 897 C C . ALA A 1 107 ? 12.280 4.910 -20.066 1.00 89.50 107 ALA A C 1
ATOM 899 O O . ALA A 1 107 ? 11.819 4.392 -19.052 1.00 89.50 107 ALA A O 1
ATOM 900 N N . ALA A 1 108 ? 13.370 5.677 -20.019 1.00 89.62 108 ALA A N 1
ATOM 901 C CA . ALA A 1 108 ? 14.092 5.954 -18.781 1.00 89.62 108 ALA A CA 1
ATOM 902 C C . ALA A 1 108 ? 13.323 6.914 -17.863 1.00 89.62 108 ALA A C 1
ATOM 904 O O . ALA A 1 108 ? 13.324 6.732 -16.648 1.00 89.62 108 ALA A O 1
ATOM 905 N N . GLU A 1 109 ? 12.615 7.889 -18.432 1.00 89.19 109 GLU A N 1
ATOM 906 C CA . GLU A 1 109 ? 11.718 8.780 -17.687 1.00 89.19 109 GLU A CA 1
ATOM 907 C C . GLU A 1 109 ? 10.516 8.009 -17.114 1.00 89.19 109 GLU A C 1
ATOM 909 O O . GLU A 1 109 ? 10.214 8.158 -15.930 1.00 89.19 109 GLU A O 1
ATOM 914 N N . LEU A 1 110 ? 9.919 7.092 -17.892 1.00 88.38 110 LEU A N 1
ATOM 915 C CA . LEU A 1 110 ? 8.904 6.138 -17.414 1.00 88.38 110 LEU A CA 1
ATOM 916 C C . LEU A 1 110 ? 9.419 5.277 -16.250 1.00 88.38 110 LEU A C 1
ATOM 918 O O . LEU A 1 110 ? 8.762 5.186 -15.215 1.00 88.38 110 LEU A O 1
ATOM 922 N N . VAL A 1 111 ? 10.603 4.672 -16.384 1.00 88.69 111 VAL A N 1
ATOM 923 C CA . VAL A 1 111 ? 11.189 3.831 -15.325 1.00 88.69 111 VAL A CA 1
ATOM 924 C C . VAL A 1 111 ? 11.562 4.644 -14.078 1.00 88.69 111 VAL A C 1
ATOM 926 O O . VAL A 1 111 ? 11.349 4.151 -12.972 1.00 88.69 111 VAL A O 1
ATOM 929 N N . LYS A 1 112 ? 12.036 5.894 -14.218 1.00 88.75 112 LYS A N 1
ATOM 930 C CA . LYS A 1 112 ? 12.253 6.800 -13.074 1.00 88.75 112 LYS A CA 1
ATOM 931 C C . LYS A 1 112 ? 10.943 7.041 -12.327 1.00 88.75 112 LYS A C 1
ATOM 933 O O . LYS A 1 112 ? 10.852 6.725 -11.144 1.00 88.75 112 LYS A O 1
ATOM 938 N N . SER A 1 113 ? 9.937 7.521 -13.055 1.00 86.62 113 SER A N 1
ATOM 939 C CA . SER A 1 113 ? 8.603 7.862 -12.559 1.00 86.62 113 SER A CA 1
ATOM 940 C C . SER A 1 113 ? 7.927 6.701 -11.816 1.00 86.62 113 SER A C 1
ATOM 942 O O . SER A 1 113 ? 7.375 6.899 -10.736 1.00 86.62 113 SER A O 1
ATOM 944 N N . LEU A 1 114 ? 8.067 5.464 -12.310 1.00 85.50 114 LEU A N 1
ATOM 945 C CA . LEU A 1 114 ? 7.545 4.264 -11.642 1.00 85.50 114 LEU A CA 1
ATOM 946 C C . LEU A 1 114 ? 8.207 3.948 -10.285 1.00 85.50 114 LEU A C 1
ATOM 948 O O . LEU A 1 114 ? 7.570 3.293 -9.460 1.00 85.50 114 LEU A O 1
ATOM 952 N N . LYS A 1 115 ? 9.447 4.398 -10.022 1.00 85.31 115 LYS A N 1
ATOM 953 C CA . LYS A 1 115 ? 10.068 4.293 -8.684 1.00 85.31 115 LYS A CA 1
ATOM 954 C C . LYS A 1 115 ? 9.804 5.533 -7.823 1.00 85.31 115 LYS A C 1
ATOM 956 O O . LYS A 1 115 ? 9.525 5.391 -6.635 1.00 85.31 115 LYS A O 1
ATOM 961 N N . THR A 1 116 ? 9.919 6.732 -8.391 1.00 82.75 116 THR A N 1
ATOM 962 C CA . THR A 1 116 ? 9.901 8.003 -7.642 1.00 82.75 116 THR A CA 1
ATOM 963 C C . THR A 1 116 ? 8.510 8.601 -7.441 1.00 82.75 116 THR A C 1
ATOM 965 O O . THR A 1 116 ? 8.362 9.494 -6.614 1.00 82.75 116 THR A O 1
ATOM 968 N N . PHE A 1 117 ? 7.501 8.132 -8.183 1.00 81.25 117 PHE A N 1
ATOM 969 C CA . PHE A 1 117 ? 6.154 8.715 -8.271 1.00 81.25 117 PHE A CA 1
ATOM 970 C C . PHE A 1 117 ? 6.136 10.169 -8.801 1.00 81.25 117 PHE A C 1
ATOM 972 O O . PHE A 1 117 ? 5.124 10.861 -8.716 1.00 81.25 117 PHE A O 1
ATOM 979 N N . GLU A 1 118 ? 7.233 10.630 -9.416 1.00 83.88 118 GLU A N 1
ATOM 980 C CA . GLU A 1 118 ? 7.291 11.915 -10.124 1.00 83.88 118 GLU A CA 1
ATOM 981 C C . GLU A 1 118 ? 6.456 11.871 -11.413 1.00 83.88 118 GLU A C 1
ATOM 983 O O . GLU A 1 118 ? 6.551 10.922 -12.194 1.00 83.88 118 GLU A O 1
ATOM 988 N N . LYS A 1 119 ? 5.684 12.928 -11.683 1.00 85.94 119 LYS A N 1
ATOM 989 C CA . LYS A 1 119 ? 4.873 13.054 -12.905 1.00 85.94 119 LYS A CA 1
ATOM 990 C C . LYS A 1 119 ? 5.727 13.365 -14.135 1.00 85.94 119 LYS A C 1
ATOM 992 O O . LYS A 1 119 ? 6.698 14.115 -14.051 1.00 85.94 119 LYS A O 1
ATOM 997 N N . ILE A 1 120 ? 5.320 12.845 -15.294 1.00 84.44 120 ILE A N 1
ATOM 998 C CA . ILE A 1 120 ? 5.971 13.102 -16.589 1.00 84.44 120 ILE A CA 1
ATOM 999 C C . ILE A 1 120 ? 5.134 14.119 -17.383 1.00 84.44 120 ILE A C 1
ATOM 1001 O O . ILE A 1 120 ? 3.923 13.918 -17.526 1.00 84.44 120 ILE A O 1
ATOM 1005 N N . PRO A 1 121 ? 5.722 15.201 -17.930 1.00 77.75 121 PRO A N 1
ATOM 1006 C CA . PRO A 1 121 ? 4.983 16.140 -18.771 1.00 77.75 121 PRO A CA 1
ATOM 1007 C C . PRO A 1 121 ? 4.419 15.445 -20.021 1.00 77.75 121 PRO A C 1
ATOM 1009 O O . PRO A 1 121 ? 5.085 14.618 -20.640 1.00 77.75 121 PRO A O 1
ATOM 1012 N N . ASN A 1 122 ? 3.195 15.811 -20.411 1.00 78.19 122 ASN A N 1
ATOM 1013 C CA . ASN A 1 122 ? 2.472 15.279 -21.577 1.00 78.19 122 ASN A CA 1
ATOM 1014 C C . ASN A 1 122 ? 2.169 13.760 -21.537 1.00 78.19 122 ASN A C 1
ATOM 1016 O O . ASN A 1 122 ? 1.987 13.146 -22.590 1.00 78.19 122 ASN A O 1
ATOM 1020 N N . ASN A 1 123 ? 2.112 13.137 -20.352 1.00 80.69 123 ASN A N 1
ATOM 1021 C CA . ASN A 1 123 ? 1.732 11.726 -20.188 1.00 80.69 123 ASN A CA 1
ATOM 1022 C C . ASN A 1 123 ? 0.580 11.545 -19.184 1.00 80.69 123 ASN A C 1
ATOM 1024 O O . ASN A 1 123 ? 0.716 10.908 -18.137 1.00 80.69 123 ASN A O 1
ATOM 1028 N N . ASP A 1 124 ? -0.571 12.123 -19.520 1.00 83.12 124 ASP A N 1
ATOM 1029 C CA . ASP A 1 124 ? -1.727 12.262 -18.625 1.00 83.12 124 ASP A CA 1
ATOM 1030 C C . ASP A 1 124 ? -2.213 10.921 -18.056 1.00 83.12 124 ASP A C 1
ATOM 1032 O O . ASP A 1 124 ? -2.492 10.824 -16.866 1.00 83.12 124 ASP A O 1
ATOM 1036 N N . LYS A 1 125 ? -2.225 9.859 -18.875 1.00 83.94 125 LYS A N 1
ATOM 1037 C CA . LYS A 1 125 ? -2.651 8.507 -18.464 1.00 83.94 125 LYS A CA 1
ATOM 1038 C C . LYS A 1 125 ? -1.749 7.888 -17.397 1.00 83.94 125 LYS A C 1
ATOM 1040 O O . LYS A 1 125 ? -2.232 7.158 -16.537 1.00 83.94 125 LYS A O 1
ATOM 1045 N N . LEU A 1 126 ? -0.439 8.135 -17.469 1.00 84.81 126 LEU A N 1
ATOM 1046 C CA . LEU A 1 126 ? 0.502 7.670 -16.450 1.00 84.81 126 LEU A CA 1
ATOM 1047 C C . LEU A 1 126 ? 0.340 8.500 -15.176 1.00 84.81 126 LEU A C 1
ATOM 1049 O O . LEU A 1 126 ? 0.255 7.934 -14.092 1.00 84.81 126 LEU A O 1
ATOM 1053 N N . ASN A 1 127 ? 0.250 9.823 -15.316 1.00 86.44 127 ASN A N 1
ATOM 1054 C CA . ASN A 1 127 ? 0.077 10.736 -14.189 1.00 86.44 127 ASN A CA 1
ATOM 1055 C C . ASN A 1 127 ? -1.215 10.425 -13.411 1.00 86.44 127 ASN A C 1
ATOM 1057 O O . ASN A 1 127 ? -1.166 10.328 -12.192 1.00 86.44 127 ASN A O 1
ATOM 1061 N N . GLU A 1 128 ? -2.324 10.154 -14.109 1.00 86.00 128 GLU A N 1
ATOM 1062 C CA . GLU A 1 128 ? -3.596 9.706 -13.526 1.00 86.00 128 GLU A CA 1
ATOM 1063 C C . GLU A 1 128 ? -3.446 8.403 -12.718 1.00 86.00 128 GLU A C 1
ATOM 1065 O O . GLU A 1 128 ? -4.005 8.281 -11.630 1.00 86.00 128 GLU A O 1
ATOM 1070 N N . VAL A 1 129 ? -2.683 7.424 -13.217 1.00 85.50 129 VAL A N 1
ATOM 1071 C CA . VAL A 1 129 ? -2.412 6.173 -12.487 1.00 85.50 129 VAL A CA 1
ATOM 1072 C C . VAL A 1 129 ? -1.506 6.415 -11.276 1.00 85.50 129 VAL A C 1
ATOM 1074 O O . VAL A 1 129 ? -1.734 5.821 -10.224 1.00 85.50 129 VAL A O 1
ATOM 1077 N N . LEU A 1 130 ? -0.506 7.292 -11.389 1.00 85.94 130 LEU A N 1
ATOM 1078 C CA . LEU A 1 130 ? 0.383 7.642 -10.278 1.00 85.94 130 LEU A CA 1
ATOM 1079 C C . LEU A 1 130 ? -0.362 8.378 -9.165 1.00 85.94 130 LEU A C 1
ATOM 1081 O O . LEU A 1 130 ? -0.181 8.011 -8.009 1.00 85.94 130 LEU A O 1
ATOM 1085 N N . ASP A 1 131 ? -1.236 9.329 -9.511 1.00 85.50 131 ASP A N 1
ATOM 1086 C CA . ASP A 1 131 ? -2.091 10.047 -8.558 1.00 85.50 131 ASP A CA 1
ATOM 1087 C C . ASP A 1 131 ? -2.928 9.069 -7.722 1.00 85.50 131 ASP A C 1
ATOM 1089 O O . ASP A 1 131 ? -2.889 9.104 -6.493 1.00 85.50 131 ASP A O 1
ATOM 1093 N N . ILE A 1 132 ? -3.578 8.109 -8.383 1.00 85.62 132 ILE A N 1
ATOM 1094 C CA . ILE A 1 132 ? -4.367 7.046 -7.741 1.00 85.62 132 ILE A CA 1
ATOM 1095 C C . ILE A 1 132 ? -3.497 6.156 -6.843 1.00 85.62 132 ILE A C 1
ATOM 1097 O O . ILE A 1 132 ? -3.916 5.780 -5.750 1.00 85.62 132 ILE A O 1
ATOM 1101 N N . LEU A 1 133 ? -2.275 5.823 -7.268 1.00 85.56 133 LEU A N 1
ATOM 1102 C CA . LEU A 1 133 ? -1.340 5.044 -6.452 1.00 85.56 133 LEU A CA 1
ATOM 1103 C C . LEU A 1 133 ? -0.808 5.831 -5.240 1.00 85.56 133 LEU A C 1
ATOM 1105 O O . LEU A 1 133 ? -0.530 5.211 -4.213 1.00 85.56 133 LEU A O 1
ATOM 1109 N N . SER A 1 134 ? -0.684 7.161 -5.315 1.00 83.56 134 SER A N 1
ATOM 1110 C CA . SER A 1 134 ? -0.422 8.003 -4.137 1.00 83.56 134 SER A CA 1
ATOM 1111 C C . SER A 1 134 ? -1.641 8.108 -3.221 1.00 83.56 134 SER A C 1
ATOM 1113 O O . SER A 1 134 ? -1.497 7.884 -2.024 1.00 83.56 134 SER A O 1
ATOM 1115 N N . GLU A 1 135 ? -2.847 8.330 -3.749 1.00 85.00 135 GLU A N 1
ATOM 1116 C CA . GLU A 1 135 ? -4.081 8.385 -2.950 1.00 85.00 135 GLU A CA 1
ATOM 1117 C C . GLU A 1 135 ? -4.329 7.079 -2.176 1.00 85.00 135 GLU A C 1
ATOM 1119 O O . GLU A 1 135 ? -4.643 7.118 -0.986 1.00 85.00 135 GLU A O 1
ATOM 1124 N N . LEU A 1 136 ? -4.102 5.920 -2.807 1.00 85.12 136 LEU A N 1
ATOM 1125 C CA . LEU A 1 136 ? -4.196 4.613 -2.146 1.00 85.12 136 LEU A CA 1
ATOM 1126 C C . LEU A 1 136 ? -3.147 4.415 -1.038 1.00 85.12 136 LEU A C 1
ATOM 1128 O O . LEU A 1 136 ? -3.445 3.769 -0.033 1.00 85.12 136 LEU A O 1
ATOM 1132 N N . LYS A 1 137 ? -1.935 4.969 -1.191 1.00 82.44 137 LYS A N 1
ATOM 1133 C CA . LYS A 1 137 ? -0.898 4.972 -0.139 1.00 82.44 137 LYS A CA 1
ATOM 1134 C C . LYS A 1 137 ? -1.237 5.933 1.001 1.00 82.44 137 LYS A C 1
ATOM 1136 O O . LYS A 1 137 ? -0.971 5.617 2.155 1.00 82.44 137 LYS A O 1
ATOM 1141 N N . GLU A 1 138 ? -1.872 7.059 0.690 1.00 84.25 138 GLU A N 1
ATOM 1142 C CA . GLU A 1 138 ? -2.419 8.034 1.645 1.00 84.25 138 GLU A CA 1
ATOM 1143 C C . GLU A 1 138 ? -3.737 7.566 2.301 1.00 84.25 138 GLU A C 1
ATOM 1145 O O . GLU A 1 138 ? -4.472 8.371 2.865 1.00 84.25 138 GLU A O 1
ATOM 1150 N N . GLN A 1 139 ? -4.040 6.262 2.238 1.00 81.25 139 GLN A N 1
ATOM 1151 C CA . GLN A 1 139 ? -5.213 5.609 2.835 1.00 81.25 139 GLN A CA 1
ATOM 1152 C C . GLN A 1 139 ? -6.577 6.111 2.323 1.00 81.25 139 GLN A C 1
ATOM 1154 O O . GLN A 1 139 ? -7.604 5.823 2.936 1.00 81.25 139 GLN A O 1
ATOM 1159 N N . LYS A 1 140 ? -6.634 6.809 1.181 1.00 80.38 140 LYS A N 1
ATOM 1160 C CA . LYS A 1 140 ? -7.889 7.294 0.579 1.00 80.38 140 LYS A CA 1
ATOM 1161 C C . LYS A 1 140 ? -8.583 6.191 -0.224 1.00 80.38 140 LYS A C 1
ATOM 1163 O O . LYS A 1 140 ? -7.937 5.277 -0.745 1.00 80.38 140 LYS A O 1
ATOM 1168 N N . SER A 1 141 ? -9.905 6.287 -0.343 1.00 78.50 141 SER A N 1
ATOM 1169 C CA . SER A 1 141 ? -10.728 5.437 -1.209 1.00 78.50 141 SER A CA 1
ATOM 1170 C C . SER A 1 141 ? -10.828 6.028 -2.619 1.00 78.50 141 SER A C 1
ATOM 1172 O O . SER A 1 141 ? -11.143 7.203 -2.798 1.00 78.50 141 SER A O 1
ATOM 1174 N N . VAL A 1 142 ? -10.554 5.214 -3.643 1.00 81.38 142 VAL A N 1
ATOM 1175 C CA . VAL A 1 142 ? -10.389 5.671 -5.033 1.00 81.38 142 VAL A CA 1
ATOM 1176 C C . VAL A 1 142 ? -11.198 4.808 -6.007 1.00 81.38 142 VAL A C 1
ATOM 1178 O O . VAL A 1 142 ? -11.384 3.603 -5.825 1.00 81.38 142 VAL A O 1
ATOM 1181 N N . ASN A 1 143 ? -11.710 5.404 -7.088 1.00 77.81 143 ASN A N 1
ATOM 1182 C CA . ASN A 1 143 ? -12.541 4.685 -8.057 1.00 77.81 143 ASN A CA 1
ATOM 1183 C C . ASN A 1 143 ? -11.705 3.909 -9.097 1.00 77.81 143 ASN A C 1
ATOM 1185 O O . ASN A 1 143 ? -11.408 4.404 -10.187 1.00 77.81 143 ASN A O 1
ATOM 1189 N N . LEU A 1 144 ? -11.384 2.652 -8.776 1.00 80.06 144 LEU A N 1
ATOM 1190 C CA . LEU A 1 144 ? -10.630 1.738 -9.645 1.00 80.06 144 LEU A CA 1
ATOM 1191 C C . LEU A 1 144 ? -11.449 1.108 -10.792 1.00 80.06 144 LEU A C 1
ATOM 1193 O O . LEU A 1 144 ? -10.869 0.463 -11.668 1.00 80.06 144 LEU A O 1
ATOM 1197 N N . LYS A 1 145 ? -12.779 1.308 -10.853 1.00 74.88 145 LYS A N 1
ATOM 1198 C CA . LYS A 1 145 ? -13.663 0.636 -11.836 1.00 74.88 145 LYS A CA 1
ATOM 1199 C C . LYS A 1 145 ? -13.261 0.896 -13.293 1.00 74.88 145 LYS A C 1
ATOM 1201 O O . LYS A 1 145 ? -13.445 0.026 -14.142 1.00 74.88 145 LYS A O 1
ATOM 1206 N N . LYS A 1 146 ? -12.665 2.061 -13.576 1.00 79.69 146 LYS A N 1
ATOM 1207 C CA . LYS A 1 146 ? -12.162 2.449 -14.908 1.00 79.69 146 LYS A CA 1
ATOM 1208 C C . LYS A 1 146 ? -11.074 1.521 -15.466 1.00 79.69 146 LYS A C 1
ATOM 1210 O O . LYS A 1 146 ? -10.963 1.401 -16.682 1.00 79.69 146 LYS A O 1
ATOM 1215 N N . PHE A 1 147 ? -10.322 0.830 -14.606 1.00 80.25 147 PHE A N 1
ATOM 1216 C CA . PHE A 1 147 ? -9.224 -0.054 -15.013 1.00 80.25 147 PHE A CA 1
ATOM 1217 C C . PHE A 1 147 ? -9.621 -1.528 -15.175 1.00 80.25 147 PHE A C 1
ATOM 1219 O O . PHE A 1 147 ? -8.814 -2.302 -15.677 1.00 80.25 147 PHE A O 1
ATOM 1226 N N . LYS A 1 148 ? -10.845 -1.920 -14.780 1.00 82.88 148 LYS A N 1
ATOM 1227 C CA . LYS A 1 148 ? -11.340 -3.314 -14.839 1.00 82.88 148 LYS A CA 1
ATOM 1228 C C . LYS A 1 148 ? -10.377 -4.333 -14.196 1.00 82.88 148 LYS A C 1
ATOM 1230 O O . LYS A 1 148 ? -10.118 -5.390 -14.766 1.00 82.88 148 LYS A O 1
ATOM 1235 N N . LEU A 1 149 ? -9.832 -3.987 -13.029 1.00 84.81 149 LEU A N 1
ATOM 1236 C CA . LEU A 1 149 ? -8.974 -4.880 -12.245 1.00 84.81 149 LEU A CA 1
ATOM 1237 C C . LEU A 1 149 ? -9.771 -6.059 -11.670 1.00 84.81 149 LEU A C 1
ATOM 1239 O O . LEU A 1 149 ? -10.968 -5.936 -11.408 1.00 84.81 149 LEU A O 1
ATOM 1243 N N . ASP A 1 150 ? -9.071 -7.167 -11.444 1.00 83.56 150 ASP A N 1
ATOM 1244 C CA . ASP A 1 150 ? -9.598 -8.356 -10.772 1.00 83.56 150 ASP A CA 1
ATOM 1245 C C . ASP A 1 150 ? -9.794 -8.126 -9.260 1.00 83.56 150 ASP A C 1
ATOM 1247 O O . ASP A 1 150 ? -9.123 -7.282 -8.662 1.00 83.56 150 ASP A O 1
ATOM 1251 N N . GLN A 1 151 ? -10.685 -8.891 -8.629 1.00 79.31 151 GLN A N 1
ATOM 1252 C CA . GLN A 1 151 ? -10.985 -8.810 -7.193 1.00 79.31 151 GLN A CA 1
ATOM 1253 C C . GLN A 1 151 ? -9.816 -9.306 -6.327 1.00 79.31 151 GLN A C 1
ATOM 1255 O O . GLN A 1 151 ? -9.581 -8.779 -5.241 1.00 79.31 151 GLN A O 1
ATOM 1260 N N . GLU A 1 152 ? -9.024 -10.256 -6.831 1.00 81.56 152 GLU A N 1
ATOM 1261 C CA . GLU A 1 152 ? -7.800 -10.733 -6.168 1.00 81.56 152 GLU A CA 1
ATOM 1262 C C . GLU A 1 152 ? -6.620 -9.745 -6.277 1.00 81.56 152 GLU A C 1
ATOM 1264 O O . GLU A 1 152 ? -5.553 -9.977 -5.709 1.00 81.56 152 GLU A O 1
ATOM 1269 N N . ASN A 1 153 ? -6.772 -8.623 -6.991 1.00 86.06 153 ASN A N 1
ATOM 1270 C CA . ASN A 1 153 ? -5.683 -7.669 -7.179 1.00 86.06 153 ASN A CA 1
ATOM 1271 C C . ASN A 1 153 ? -5.345 -6.926 -5.862 1.00 86.06 153 ASN A C 1
ATOM 1273 O O . ASN A 1 153 ? -6.237 -6.303 -5.275 1.00 86.06 153 ASN A O 1
ATOM 1277 N N . PRO A 1 154 ? -4.066 -6.864 -5.433 1.00 85.81 154 PRO A N 1
ATOM 1278 C CA . PRO A 1 154 ? -3.672 -6.176 -4.199 1.00 85.81 154 PRO A CA 1
ATOM 1279 C C . PRO A 1 154 ? -4.086 -4.699 -4.116 1.00 85.81 154 PRO A C 1
ATOM 1281 O O . PRO A 1 154 ? -4.340 -4.198 -3.023 1.00 85.81 154 PRO A O 1
ATOM 1284 N N . LEU A 1 155 ? -4.202 -3.989 -5.248 1.00 86.12 155 LEU A N 1
ATOM 1285 C CA . LEU A 1 155 ? -4.687 -2.603 -5.269 1.00 86.12 155 LEU A CA 1
ATOM 1286 C C . LEU A 1 155 ? -6.194 -2.512 -4.997 1.00 86.12 155 LEU A C 1
ATOM 1288 O O . LEU A 1 155 ? -6.641 -1.540 -4.395 1.00 86.12 155 LEU A O 1
ATOM 1292 N N . VAL A 1 156 ? -6.973 -3.516 -5.410 1.00 84.25 156 VAL A N 1
ATOM 1293 C CA . VAL A 1 156 ? -8.410 -3.599 -5.113 1.00 84.25 156 VAL A CA 1
ATOM 1294 C C . VAL A 1 156 ? -8.615 -3.942 -3.639 1.00 84.25 156 VAL A C 1
ATOM 1296 O O . VAL A 1 156 ? -9.379 -3.253 -2.972 1.00 84.25 156 VAL A O 1
ATOM 1299 N N . GLN A 1 157 ? -7.857 -4.899 -3.098 1.00 84.88 157 GLN A N 1
ATOM 1300 C CA . GLN A 1 157 ? -7.882 -5.242 -1.669 1.00 84.88 157 GLN A CA 1
ATOM 1301 C C . GLN A 1 157 ? -7.464 -4.061 -0.772 1.00 84.88 157 GLN A C 1
ATOM 1303 O O . GLN A 1 157 ? -8.133 -3.770 0.221 1.00 84.88 157 GLN A O 1
ATOM 1308 N N . LEU A 1 158 ? -6.405 -3.329 -1.144 1.00 85.75 158 LEU A N 1
ATOM 1309 C CA . LEU A 1 158 ? -5.986 -2.104 -0.452 1.00 85.75 158 LEU A CA 1
ATOM 1310 C C . LEU A 1 158 ? -7.068 -1.016 -0.530 1.00 85.75 158 LEU A C 1
ATOM 1312 O O . LEU A 1 158 ? -7.370 -0.377 0.472 1.00 85.75 158 LEU A O 1
ATOM 1316 N N . ASN A 1 159 ? -7.695 -0.834 -1.694 1.00 87.25 159 ASN A N 1
ATOM 1317 C CA . ASN A 1 159 ? -8.773 0.134 -1.864 1.00 87.25 159 ASN A CA 1
ATOM 1318 C C . ASN A 1 159 ? -10.039 -0.235 -1.072 1.00 87.25 159 ASN A C 1
ATOM 1320 O O . ASN A 1 159 ? -10.686 0.647 -0.514 1.00 87.25 159 ASN A O 1
ATOM 1324 N N . GLU A 1 160 ? -10.390 -1.522 -0.981 1.00 83.12 160 GLU A N 1
ATOM 1325 C CA . GLU A 1 160 ? -11.462 -1.996 -0.099 1.00 83.12 160 GLU A CA 1
ATOM 1326 C C . GLU A 1 160 ? -11.136 -1.694 1.365 1.00 83.12 160 GLU A C 1
ATOM 1328 O O . GLU A 1 160 ? -11.984 -1.136 2.061 1.00 83.12 160 GLU A O 1
ATOM 1333 N N . LYS A 1 161 ? -9.905 -1.975 1.816 1.00 85.94 161 LYS A N 1
ATOM 1334 C CA . LYS A 1 161 ? -9.441 -1.639 3.171 1.00 85.94 161 LYS A CA 1
ATOM 1335 C C . LYS A 1 161 ? -9.534 -0.136 3.449 1.00 85.94 161 LYS A C 1
ATOM 1337 O O . LYS A 1 161 ? -10.114 0.258 4.455 1.00 85.94 161 LYS A O 1
ATOM 1342 N N . ASN A 1 162 ? -9.041 0.704 2.540 1.00 87.69 162 ASN A N 1
ATOM 1343 C CA . ASN A 1 162 ? -9.152 2.159 2.652 1.00 87.69 162 ASN A CA 1
ATOM 1344 C C . ASN A 1 162 ? -10.623 2.615 2.677 1.00 87.69 162 ASN A C 1
ATOM 1346 O O . ASN A 1 162 ? -10.987 3.500 3.444 1.00 87.69 162 ASN A O 1
ATOM 1350 N N . THR A 1 163 ? -11.499 2.005 1.874 1.00 83.94 163 THR A N 1
ATOM 1351 C CA . THR A 1 163 ? -12.932 2.351 1.848 1.00 83.94 163 THR A CA 1
ATOM 1352 C C . THR A 1 163 ? -13.629 1.962 3.152 1.00 83.94 163 THR A C 1
ATOM 1354 O O . THR A 1 163 ? -14.421 2.743 3.664 1.00 83.94 163 THR A O 1
ATOM 1357 N N . ILE A 1 164 ? -13.289 0.808 3.732 1.00 83.94 164 ILE A N 1
ATOM 1358 C CA . ILE A 1 164 ? -13.765 0.367 5.051 1.00 83.94 164 ILE A CA 1
ATOM 1359 C C . ILE A 1 164 ? -13.349 1.346 6.160 1.00 83.94 164 ILE A C 1
ATOM 1361 O O . ILE A 1 164 ? -14.169 1.671 7.012 1.00 83.94 164 ILE A O 1
ATOM 1365 N N . LEU A 1 165 ? -12.099 1.824 6.139 1.00 82.00 165 LEU A N 1
ATOM 1366 C CA . LEU A 1 165 ? -11.570 2.741 7.158 1.00 82.00 165 LEU A CA 1
ATOM 1367 C C . LEU A 1 165 ? -12.161 4.161 7.064 1.00 82.00 165 LEU A C 1
ATOM 1369 O O . LEU A 1 165 ? -12.284 4.833 8.082 1.00 82.00 165 LEU A O 1
ATOM 1373 N N . ASN A 1 166 ? -12.538 4.622 5.864 1.00 82.94 166 ASN A N 1
ATOM 1374 C CA . ASN A 1 166 ? -13.099 5.967 5.666 1.00 82.94 166 ASN A CA 1
ATOM 1375 C C . ASN A 1 166 ? -14.642 6.017 5.668 1.00 82.94 166 ASN A C 1
ATOM 1377 O O . ASN A 1 166 ? -15.202 7.066 5.980 1.00 82.94 166 ASN A O 1
ATOM 1381 N N . ASP A 1 167 ? -15.345 4.932 5.313 1.00 83.19 167 ASP A N 1
ATOM 1382 C CA . ASP A 1 167 ? -16.816 4.881 5.295 1.00 83.19 167 ASP A CA 1
ATOM 1383 C C . ASP A 1 167 ? -17.373 3.738 6.159 1.00 83.19 167 ASP A C 1
ATOM 1385 O O . ASP A 1 167 ? -17.532 2.586 5.744 1.00 83.19 167 ASP A O 1
ATOM 1389 N N . ILE A 1 168 ? -17.777 4.121 7.369 1.00 81.88 168 ILE A N 1
ATOM 1390 C CA . ILE A 1 168 ? -18.436 3.277 8.373 1.00 81.88 168 ILE A CA 1
ATOM 1391 C C . ILE A 1 168 ? -19.740 2.659 7.829 1.00 81.88 168 ILE A C 1
ATOM 1393 O O . ILE A 1 168 ? -20.116 1.551 8.217 1.00 81.88 168 ILE A O 1
ATOM 1397 N N . ASN A 1 169 ? -20.441 3.330 6.906 1.00 82.88 169 ASN A N 1
ATOM 1398 C CA . ASN A 1 169 ? -21.662 2.794 6.300 1.00 82.88 169 ASN A CA 1
ATOM 1399 C C . ASN A 1 169 ? -21.337 1.700 5.281 1.00 82.88 169 ASN A C 1
ATOM 1401 O O . ASN A 1 169 ? -22.056 0.704 5.214 1.00 82.88 169 ASN A O 1
ATOM 1405 N N . TYR A 1 170 ? -20.240 1.839 4.533 1.00 82.88 170 TYR A N 1
ATOM 1406 C CA . TYR A 1 170 ? -19.729 0.776 3.670 1.00 82.88 170 TYR A CA 1
ATOM 1407 C C . TYR A 1 170 ? -19.262 -0.437 4.492 1.00 82.88 170 TYR A C 1
ATOM 1409 O O . TYR A 1 170 ? -19.637 -1.568 4.173 1.00 82.88 170 TYR A O 1
ATOM 1417 N N . ALA A 1 171 ? -18.541 -0.211 5.598 1.00 80.56 171 ALA A N 1
ATOM 1418 C CA . ALA A 1 171 ? -18.175 -1.261 6.553 1.00 80.56 171 ALA A CA 1
ATOM 1419 C C . ALA A 1 171 ? -19.416 -1.993 7.108 1.00 80.56 171 ALA A C 1
ATOM 1421 O O . ALA A 1 171 ? -19.476 -3.223 7.087 1.00 80.56 171 ALA A O 1
ATOM 1422 N N . PHE A 1 172 ? -20.458 -1.253 7.506 1.00 80.00 172 PHE A N 1
ATOM 1423 C CA . PHE A 1 172 ? -21.734 -1.830 7.942 1.00 80.00 172 PHE A CA 1
ATOM 1424 C C . PHE A 1 172 ? -22.425 -2.640 6.836 1.00 80.00 172 PHE A C 1
ATOM 1426 O O . PHE A 1 172 ? -22.840 -3.773 7.072 1.00 80.00 172 PHE A O 1
ATOM 1433 N N . LEU A 1 173 ? -22.525 -2.103 5.615 1.00 82.25 173 LEU A N 1
ATOM 1434 C CA . LEU A 1 173 ? -23.167 -2.785 4.484 1.00 82.25 173 LEU A CA 1
ATOM 1435 C C . LEU A 1 173 ? -22.447 -4.084 4.091 1.00 82.25 173 LEU A C 1
ATOM 1437 O O . LEU A 1 173 ? -23.117 -5.048 3.718 1.00 82.25 173 LEU A O 1
ATOM 1441 N N . ARG A 1 174 ? -21.113 -4.142 4.226 1.00 79.94 174 ARG A N 1
ATOM 1442 C CA . ARG A 1 174 ? -20.307 -5.358 4.013 1.00 79.94 174 ARG A CA 1
ATOM 1443 C C . ARG A 1 174 ? -20.667 -6.481 4.994 1.00 79.94 174 ARG A C 1
ATOM 1445 O O . ARG A 1 174 ? -20.631 -7.653 4.619 1.00 79.94 174 ARG A O 1
ATOM 1452 N N . LEU A 1 175 ? -21.007 -6.124 6.234 1.00 81.50 175 LEU A N 1
ATOM 1453 C CA . LEU A 1 175 ? -21.245 -7.064 7.334 1.00 81.50 175 LEU A CA 1
ATOM 1454 C C . LEU A 1 175 ? -22.723 -7.396 7.565 1.00 81.50 175 LEU A C 1
ATOM 1456 O O . LEU A 1 175 ? -23.020 -8.487 8.040 1.00 81.50 175 LEU A O 1
ATOM 1460 N N . LYS A 1 176 ? -23.655 -6.505 7.199 1.00 78.31 176 LYS A N 1
ATOM 1461 C CA . LYS A 1 176 ? -25.095 -6.597 7.517 1.00 78.31 176 LYS A CA 1
ATOM 1462 C C . LYS A 1 176 ? -25.753 -7.947 7.200 1.00 78.31 176 LYS A C 1
ATOM 1464 O O . LYS A 1 176 ? -26.666 -8.360 7.905 1.00 78.31 176 LYS A O 1
ATOM 1469 N N . ASN A 1 177 ? -25.303 -8.622 6.143 1.00 73.44 177 ASN A N 1
ATOM 1470 C CA . ASN A 1 177 ? -25.864 -9.898 5.688 1.00 73.44 177 ASN A CA 1
ATOM 1471 C C . ASN A 1 177 ? -24.977 -11.115 6.038 1.00 73.44 177 ASN A C 1
ATOM 1473 O O . ASN A 1 177 ? -25.273 -12.225 5.593 1.00 73.44 177 ASN A O 1
ATOM 1477 N N . LYS A 1 178 ? -23.878 -10.929 6.785 1.00 75.75 178 LYS A N 1
ATOM 1478 C CA . LYS A 1 178 ? -22.920 -11.986 7.142 1.00 75.75 178 LYS A CA 1
ATOM 1479 C C . LYS A 1 178 ? -23.198 -12.540 8.542 1.00 75.75 178 LYS A C 1
ATOM 1481 O O . LYS A 1 178 ? -23.456 -11.795 9.483 1.00 75.75 178 LYS A O 1
ATOM 1486 N N . LYS A 1 179 ? -23.110 -13.867 8.672 1.00 66.12 179 LYS A N 1
ATOM 1487 C CA . LYS A 1 179 ? -23.187 -14.589 9.958 1.00 66.12 179 LYS A CA 1
ATOM 1488 C C . LYS A 1 179 ? -21.815 -14.950 10.531 1.00 66.12 179 LYS A C 1
ATOM 1490 O O . LYS A 1 179 ? -21.697 -15.179 11.725 1.00 66.12 179 LYS A O 1
ATOM 1495 N N . GLU A 1 180 ? -20.799 -14.989 9.675 1.00 70.75 180 GLU A N 1
ATOM 1496 C CA . GLU A 1 180 ? -19.426 -15.382 9.989 1.00 70.75 180 GLU A CA 1
ATOM 1497 C C . GLU A 1 180 ? -18.458 -14.490 9.197 1.00 70.75 180 GLU A C 1
ATOM 1499 O O . GLU A 1 180 ? -18.814 -13.956 8.138 1.00 70.75 180 GLU A O 1
ATOM 1504 N N . PHE A 1 181 ? -17.235 -14.325 9.702 1.00 75.12 181 PHE A N 1
ATOM 1505 C CA . PHE A 1 181 ? -16.164 -13.620 8.996 1.00 75.12 181 PHE A CA 1
ATOM 1506 C C . PHE A 1 181 ? -15.605 -14.515 7.889 1.00 75.12 181 PHE A C 1
ATOM 1508 O O . PHE A 1 181 ? -15.210 -15.645 8.158 1.00 75.12 181 PHE A O 1
ATOM 1515 N N . GLN A 1 182 ? -15.567 -14.018 6.651 1.00 72.00 182 GLN A N 1
ATOM 1516 C CA . GLN A 1 182 ? -15.076 -14.794 5.506 1.00 72.00 182 GLN A CA 1
ATOM 1517 C C . GLN A 1 182 ? -13.617 -14.444 5.196 1.00 72.00 182 GLN A C 1
ATOM 1519 O O . GLN A 1 182 ? -12.803 -15.337 4.992 1.00 72.00 182 GLN A O 1
ATOM 1524 N N . ASN A 1 183 ? -13.287 -13.148 5.217 1.00 78.00 183 ASN A N 1
ATOM 1525 C CA . ASN A 1 183 ? -11.959 -12.618 4.895 1.00 78.00 183 ASN A CA 1
ATOM 1526 C C . ASN A 1 183 ? -11.454 -11.674 6.002 1.00 78.00 183 ASN A C 1
ATOM 1528 O O . ASN A 1 183 ? -12.252 -11.077 6.724 1.00 78.00 183 ASN A O 1
ATOM 1532 N N . GLU A 1 184 ? -10.141 -11.419 6.059 1.00 80.62 184 GLU A N 1
ATOM 1533 C CA . GLU A 1 184 ? -9.525 -10.441 6.983 1.00 80.62 184 GLU A CA 1
ATOM 1534 C C . GLU A 1 184 ? -10.157 -9.038 6.899 1.00 80.62 184 GLU A C 1
ATOM 1536 O O . GLU A 1 184 ? -10.311 -8.348 7.905 1.00 80.62 184 GLU A O 1
ATOM 1541 N N . LEU A 1 185 ? -10.594 -8.627 5.703 1.00 80.19 185 LEU A N 1
ATOM 1542 C CA . LEU A 1 185 ? -11.303 -7.361 5.481 1.00 80.19 185 LEU A CA 1
ATOM 1543 C C . LEU A 1 185 ? -12.640 -7.274 6.239 1.00 80.19 185 LEU A C 1
ATOM 1545 O O . LEU A 1 185 ? -13.085 -6.173 6.550 1.00 80.19 185 LEU A O 1
ATOM 1549 N N . ASP A 1 186 ? -13.277 -8.404 6.558 1.00 80.19 186 ASP A N 1
ATOM 1550 C CA . ASP A 1 186 ? -14.501 -8.425 7.364 1.00 80.19 186 ASP A CA 1
ATOM 1551 C C . ASP A 1 186 ? -14.193 -8.220 8.858 1.00 80.19 186 ASP A C 1
ATOM 1553 O O . ASP A 1 186 ? -14.958 -7.550 9.548 1.00 80.19 186 ASP A O 1
ATOM 1557 N N . LEU A 1 187 ? -13.053 -8.730 9.347 1.00 79.44 187 LEU A N 1
ATOM 1558 C CA . LEU A 1 187 ? -12.566 -8.462 10.708 1.00 79.44 187 LEU A CA 1
ATOM 1559 C C . LEU A 1 187 ? -12.206 -6.979 10.869 1.00 79.44 187 LEU A C 1
ATOM 1561 O O . LEU A 1 187 ? -12.675 -6.334 11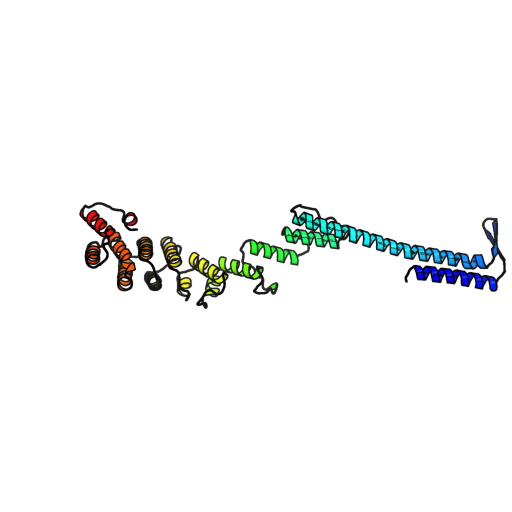.802 1.00 79.44 187 LEU A O 1
ATOM 1565 N N . ILE A 1 188 ? -11.462 -6.414 9.910 1.00 81.00 188 ILE A N 1
ATOM 1566 C CA . ILE A 1 188 ? -11.106 -4.984 9.890 1.00 81.00 188 ILE A CA 1
ATOM 1567 C C . ILE A 1 188 ? -12.370 -4.110 9.848 1.00 81.00 188 ILE A C 1
ATOM 1569 O O . ILE A 1 188 ? -12.470 -3.137 10.594 1.00 81.00 188 ILE A O 1
ATOM 1573 N N . ALA A 1 189 ? -13.365 -4.471 9.028 1.00 80.88 189 ALA A N 1
ATOM 1574 C CA . ALA A 1 189 ? -14.644 -3.759 8.983 1.00 80.88 189 ALA A CA 1
ATOM 1575 C C . ALA A 1 189 ? -15.421 -3.834 10.303 1.00 80.88 189 ALA A C 1
ATOM 1577 O O . ALA A 1 189 ? -16.106 -2.877 10.661 1.00 80.88 189 ALA A O 1
ATOM 1578 N N . PHE A 1 190 ? -15.320 -4.948 11.029 1.00 80.81 190 PHE A N 1
ATOM 1579 C CA . PHE A 1 190 ? -16.004 -5.124 12.304 1.00 80.81 190 PHE A CA 1
ATOM 1580 C C . PHE A 1 190 ? -15.317 -4.340 13.420 1.00 80.81 190 PHE A C 1
ATOM 1582 O O . PHE A 1 190 ? -15.993 -3.622 14.150 1.00 80.81 190 PHE A O 1
ATOM 1589 N N . GLU A 1 191 ? -13.987 -4.388 13.506 1.00 80.94 191 GLU A N 1
ATOM 1590 C CA . GLU A 1 191 ? -13.223 -3.559 14.440 1.00 80.94 191 GLU A CA 1
ATOM 1591 C C . GLU A 1 191 ? -13.473 -2.062 14.240 1.00 80.94 191 GLU A C 1
ATOM 1593 O O . GLU A 1 191 ? -13.677 -1.341 15.214 1.00 80.94 191 GLU A O 1
ATOM 1598 N N . GLU A 1 192 ? -13.481 -1.571 13.000 1.00 83.06 192 GLU A N 1
ATOM 1599 C CA . GLU A 1 192 ? -13.667 -0.137 12.757 1.00 83.06 192 GLU A CA 1
ATOM 1600 C C . GLU A 1 192 ? -15.104 0.317 13.051 1.00 83.06 192 GLU A C 1
ATOM 1602 O O . GLU A 1 192 ? -15.336 1.392 13.608 1.00 83.06 192 GLU A O 1
ATOM 1607 N N . LEU A 1 193 ? -16.082 -0.555 12.797 1.00 82.81 193 LEU A N 1
ATOM 1608 C CA . LEU A 1 193 ? -17.469 -0.342 13.200 1.00 82.81 193 LEU A CA 1
ATOM 1609 C C . LEU A 1 193 ? -17.634 -0.399 14.734 1.00 82.81 193 LEU A C 1
ATOM 1611 O O . LEU A 1 193 ? -18.414 0.376 15.289 1.00 82.81 193 LEU A O 1
ATOM 1615 N N . LEU A 1 194 ? -16.861 -1.225 15.446 1.00 79.31 194 LEU A N 1
ATOM 1616 C CA . LEU A 1 194 ? -16.797 -1.214 16.913 1.00 79.31 194 LEU A CA 1
ATOM 1617 C C . LEU A 1 194 ? -16.125 0.054 17.474 1.00 79.31 194 LEU A C 1
ATOM 1619 O O . LEU A 1 194 ? -16.503 0.483 18.565 1.00 79.31 194 LEU A O 1
ATOM 1623 N N . LYS A 1 195 ? -15.204 0.698 16.742 1.00 79.25 195 LYS A N 1
ATOM 1624 C CA . LYS A 1 195 ? -14.521 1.947 17.149 1.00 79.25 195 LYS A CA 1
ATOM 1625 C C . LYS A 1 195 ? -15.324 3.217 16.851 1.00 79.25 195 LYS A C 1
ATOM 1627 O O . LYS A 1 195 ? -15.380 4.105 17.698 1.00 79.25 195 LYS A O 1
ATOM 1632 N N . LEU A 1 196 ? -15.955 3.306 15.677 1.00 76.44 196 LEU A N 1
ATOM 1633 C CA . LEU A 1 196 ? -16.599 4.536 15.181 1.00 76.44 196 LEU A CA 1
ATOM 1634 C C . LEU A 1 196 ? -18.106 4.394 14.902 1.00 76.44 196 LEU A C 1
ATOM 1636 O O . LEU A 1 196 ? -18.821 5.394 14.842 1.00 76.44 196 LEU A O 1
ATOM 1640 N N . GLY A 1 197 ? -18.619 3.171 14.753 1.00 76.19 197 GLY A N 1
ATOM 1641 C CA . GLY A 1 197 ? -20.021 2.906 14.415 1.00 76.19 197 GLY A CA 1
ATOM 1642 C C . GLY A 1 197 ? -21.019 3.249 15.522 1.00 76.19 197 GLY A C 1
ATOM 1643 O O . GLY A 1 197 ? -20.675 3.344 16.705 1.00 76.19 197 GLY A O 1
ATOM 1644 N N . THR A 1 198 ? -22.280 3.429 15.122 1.00 79.25 198 THR A N 1
ATOM 1645 C CA . THR A 1 198 ? -23.413 3.687 16.028 1.00 79.25 198 THR A CA 1
ATOM 1646 C C . THR A 1 198 ? -23.958 2.394 16.638 1.00 79.25 198 THR A C 1
ATOM 1648 O O . THR A 1 198 ? -23.878 1.329 16.023 1.00 79.25 198 THR A O 1
ATOM 1651 N N . PHE A 1 199 ? -24.593 2.477 17.814 1.00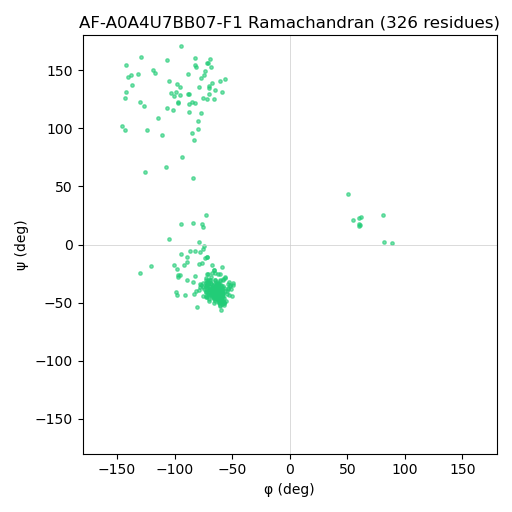 75.19 199 PHE A N 1
ATOM 1652 C CA . PHE A 1 199 ? -25.151 1.296 18.487 1.00 75.19 199 PHE A CA 1
ATOM 1653 C C . PHE A 1 199 ? -26.119 0.505 17.593 1.00 75.19 199 PHE A C 1
ATOM 1655 O O . PHE A 1 199 ? -26.027 -0.713 17.505 1.00 75.19 199 PHE A O 1
ATOM 1662 N N . LYS A 1 200 ? -26.994 1.191 16.848 1.00 76.00 200 LYS A N 1
ATOM 1663 C CA . LYS A 1 200 ? -27.984 0.551 15.964 1.00 76.00 200 LYS A CA 1
ATOM 1664 C C . LYS A 1 200 ? -27.344 -0.213 14.799 1.00 76.00 200 LYS A C 1
ATOM 1666 O O . LYS A 1 200 ? -27.888 -1.226 14.363 1.00 76.00 200 LYS A O 1
ATOM 1671 N N . GLN A 1 201 ? -26.180 0.228 14.313 1.00 76.81 201 GLN A N 1
ATOM 1672 C CA . GLN A 1 201 ? -25.383 -0.548 13.357 1.00 76.81 201 GLN A CA 1
ATOM 1673 C C . GLN A 1 201 ? -24.780 -1.781 14.043 1.00 76.81 201 GLN A C 1
ATOM 1675 O O . GLN A 1 201 ? -24.928 -2.879 13.526 1.00 76.81 201 GLN A O 1
ATOM 1680 N N . ILE A 1 202 ? -24.185 -1.626 15.231 1.00 79.06 202 ILE A N 1
ATOM 1681 C CA . ILE A 1 202 ? -23.553 -2.718 15.998 1.00 79.06 202 ILE A CA 1
ATOM 1682 C C . ILE A 1 202 ? -24.562 -3.814 16.396 1.00 79.06 202 ILE A C 1
ATOM 1684 O O . ILE A 1 202 ? -24.261 -5.000 16.282 1.00 79.06 202 ILE A O 1
ATOM 1688 N N . GLN A 1 203 ? -25.760 -3.431 16.845 1.00 73.88 203 GLN A N 1
ATOM 1689 C CA . GLN A 1 203 ? -26.813 -4.351 17.289 1.00 73.88 203 GLN A CA 1
ATOM 1690 C C . GLN A 1 203 ? -27.474 -5.096 16.119 1.00 73.88 203 GLN A C 1
ATOM 1692 O O . GLN A 1 203 ? -27.843 -6.256 16.259 1.00 73.88 203 GLN A O 1
ATOM 1697 N N . SER A 1 204 ? -27.599 -4.465 14.945 1.00 74.56 204 SER A N 1
ATOM 1698 C CA . SER A 1 204 ? -28.208 -5.105 13.767 1.00 74.56 204 SER A CA 1
ATOM 1699 C C . SER A 1 204 ? -27.276 -6.070 13.017 1.00 74.56 204 SER A C 1
ATOM 1701 O O . SER A 1 204 ? -27.691 -6.657 12.017 1.00 74.56 204 SER A O 1
ATOM 1703 N N . LEU A 1 205 ? -26.046 -6.279 13.502 1.00 76.94 205 LEU A N 1
ATOM 1704 C CA . LEU A 1 205 ? -25.155 -7.341 13.034 1.00 76.94 205 LEU A CA 1
ATOM 1705 C C . LEU A 1 205 ? -25.405 -8.637 13.813 1.00 76.94 205 LEU A C 1
ATOM 1707 O O . LEU A 1 205 ? -25.171 -8.703 15.019 1.00 76.94 205 LEU A O 1
ATOM 1711 N N . SER A 1 206 ? -25.760 -9.709 13.100 1.00 65.69 206 SER A N 1
ATOM 1712 C CA . SER A 1 206 ? -25.895 -11.075 13.635 1.00 65.69 206 SER A CA 1
ATOM 1713 C C . SER A 1 206 ? -24.554 -11.760 13.956 1.00 65.69 206 SER A C 1
ATOM 1715 O O . SER A 1 206 ? -24.454 -12.982 13.891 1.00 65.69 206 SER A O 1
ATOM 1717 N N . LEU A 1 207 ? -23.507 -10.981 14.237 1.00 71.69 207 LEU A N 1
ATOM 1718 C CA . LEU A 1 207 ? -22.166 -11.461 14.559 1.00 71.69 207 LEU A CA 1
ATOM 1719 C C . LEU A 1 207 ? -22.018 -11.539 16.082 1.00 71.69 207 LEU A C 1
ATOM 1721 O O . LEU A 1 207 ? -22.296 -10.567 16.793 1.00 71.69 207 LEU A O 1
ATOM 1725 N N . HIS A 1 208 ? -21.569 -12.691 16.583 1.00 69.44 208 HIS A N 1
ATOM 1726 C CA . HIS A 1 208 ? -21.247 -12.849 17.999 1.00 69.44 208 HIS A CA 1
ATOM 1727 C C . HIS A 1 208 ? -20.064 -11.950 18.376 1.00 69.44 208 HIS A C 1
ATOM 1729 O O . HIS A 1 208 ? -19.050 -11.894 17.681 1.00 69.44 208 HIS A O 1
ATOM 1735 N N . LYS A 1 209 ? -20.219 -11.238 19.492 1.00 74.75 209 LYS A N 1
ATOM 1736 C CA . LYS A 1 209 ? -19.282 -10.230 19.992 1.00 74.75 209 LYS A CA 1
ATOM 1737 C C . LYS A 1 209 ? -18.457 -10.883 21.105 1.00 74.75 209 LYS A C 1
ATOM 1739 O O . LYS A 1 209 ? -19.031 -11.474 22.015 1.00 74.75 209 LYS A O 1
ATOM 1744 N N . ASN A 1 210 ? -17.129 -10.815 21.040 1.00 72.31 210 ASN A N 1
ATOM 1745 C CA . ASN A 1 210 ? -16.271 -11.361 22.096 1.00 72.31 210 ASN A CA 1
ATOM 1746 C C . ASN A 1 210 ? -16.328 -10.451 23.340 1.00 72.31 210 ASN A C 1
ATOM 1748 O O . ASN A 1 210 ? -16.459 -9.232 23.220 1.00 72.31 210 ASN A O 1
ATOM 1752 N N . ALA A 1 211 ? -16.174 -11.019 24.536 1.00 66.50 211 ALA A N 1
ATOM 1753 C CA . ALA A 1 211 ? -16.249 -10.309 25.812 1.00 66.50 211 ALA A CA 1
ATOM 1754 C C . ALA A 1 211 ? -15.335 -9.064 25.878 1.00 66.50 211 ALA A C 1
ATOM 1756 O O . ALA A 1 211 ? -15.729 -8.036 26.421 1.00 66.50 211 ALA A O 1
ATOM 1757 N N . GLN A 1 212 ? -14.149 -9.113 25.255 1.00 73.19 212 GLN A N 1
ATOM 1758 C CA . GLN A 1 212 ? -13.245 -7.957 25.139 1.00 73.19 212 GLN A CA 1
ATOM 1759 C C . GLN A 1 212 ? -13.843 -6.800 24.317 1.00 73.19 212 GLN A C 1
ATOM 1761 O O . GLN A 1 212 ? -13.792 -5.650 24.751 1.00 73.19 212 GLN A O 1
ATOM 1766 N N . GLN A 1 213 ? -14.453 -7.105 23.167 1.00 75.62 213 GLN A N 1
ATOM 1767 C CA . GLN A 1 213 ? -15.115 -6.125 22.293 1.00 75.62 213 GLN A CA 1
ATOM 1768 C C . GLN A 1 213 ? -16.327 -5.500 22.998 1.00 75.62 213 GLN A C 1
ATOM 1770 O O . GLN A 1 213 ? -16.584 -4.306 22.876 1.00 75.62 213 GLN A O 1
ATOM 1775 N N . ILE A 1 214 ? -17.041 -6.296 23.797 1.00 73.31 214 ILE A N 1
ATOM 1776 C CA . ILE A 1 214 ? -18.154 -5.837 24.633 1.00 73.31 214 ILE A CA 1
ATOM 1777 C C . ILE A 1 214 ? -17.665 -4.847 25.706 1.00 73.31 214 ILE A C 1
ATOM 1779 O O . ILE A 1 214 ? -18.224 -3.757 25.829 1.00 73.31 214 ILE A O 1
ATOM 1783 N N . THR A 1 215 ? -16.575 -5.151 26.421 1.00 71.88 215 THR A N 1
ATOM 1784 C CA . THR A 1 215 ? -15.954 -4.198 27.361 1.00 71.88 215 THR A CA 1
ATOM 1785 C C . THR A 1 215 ? -15.488 -2.909 26.665 1.00 71.88 215 THR A C 1
ATOM 1787 O O . THR A 1 215 ? -15.585 -1.828 27.246 1.00 71.88 215 THR A O 1
ATOM 1790 N N . GLU A 1 216 ? -15.008 -2.981 25.421 1.00 77.69 216 GLU A N 1
ATOM 1791 C CA . GLU A 1 216 ? -14.596 -1.804 24.642 1.00 77.69 216 GLU A CA 1
ATOM 1792 C C . GLU A 1 216 ? -15.782 -0.908 24.235 1.00 77.69 216 GLU A C 1
ATOM 1794 O O . GLU A 1 216 ? -15.696 0.317 24.352 1.00 77.69 216 GLU A O 1
ATOM 1799 N N . LEU A 1 217 ? -16.933 -1.490 23.879 1.00 78.75 217 LEU A N 1
ATOM 1800 C CA . LEU A 1 217 ? -18.170 -0.734 23.638 1.00 78.75 217 LEU A CA 1
ATOM 1801 C C . LEU A 1 217 ? -18.658 0.007 24.894 1.00 78.75 217 LEU A C 1
ATOM 1803 O O . LEU A 1 217 ? -19.052 1.173 24.806 1.00 78.75 217 LEU A O 1
ATOM 1807 N N . PHE A 1 218 ? -18.574 -0.615 26.074 1.00 73.94 218 PHE A N 1
ATOM 1808 C CA . PHE A 1 218 ? -18.910 0.064 27.330 1.00 73.94 218 PHE A CA 1
ATOM 1809 C C . PHE A 1 218 ? -17.910 1.177 27.690 1.00 73.94 218 PHE A C 1
ATOM 1811 O O . PHE A 1 218 ? -18.325 2.231 28.176 1.00 73.94 218 PHE A O 1
ATOM 1818 N N . LYS A 1 219 ? -16.622 1.032 27.348 1.00 78.38 219 LYS A N 1
ATOM 1819 C CA . LYS A 1 219 ? -15.635 2.126 27.450 1.00 78.38 219 LYS A CA 1
ATOM 1820 C C . LYS A 1 219 ? -15.954 3.288 26.501 1.00 78.38 219 LYS A C 1
ATOM 1822 O O . LYS A 1 219 ? -15.900 4.441 26.928 1.00 78.38 219 LYS A O 1
ATOM 1827 N N . ARG A 1 220 ? -16.372 3.027 25.251 1.00 76.06 220 ARG A N 1
ATOM 1828 C CA . ARG A 1 220 ? -16.864 4.086 24.340 1.00 76.06 220 ARG A CA 1
ATOM 1829 C C . ARG A 1 220 ? -18.074 4.829 24.918 1.00 76.06 220 ARG A C 1
ATOM 1831 O O . ARG A 1 220 ? -18.178 6.043 24.746 1.00 76.06 220 ARG A O 1
ATOM 1838 N N . PHE A 1 221 ? -18.970 4.127 25.610 1.00 77.00 221 PHE A N 1
ATOM 1839 C CA . PHE A 1 221 ? -20.148 4.714 26.256 1.00 77.00 221 PHE A CA 1
ATOM 1840 C C . PHE A 1 221 ? -19.799 5.571 27.486 1.00 77.00 221 PHE A C 1
ATOM 1842 O O . PHE A 1 221 ? -20.297 6.696 27.601 1.00 77.00 221 PHE A O 1
ATOM 1849 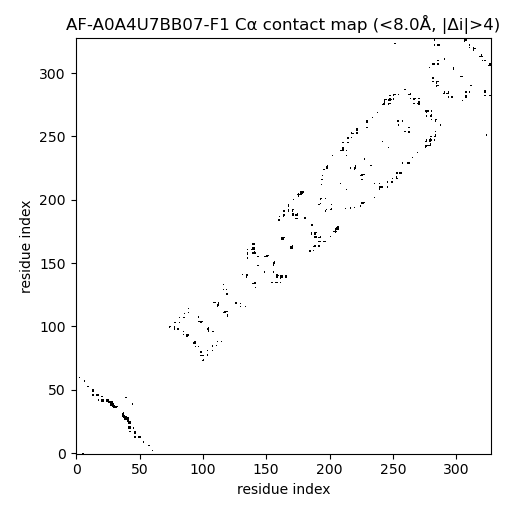N N . GLU A 1 222 ? -18.871 5.134 28.349 1.00 74.44 222 GLU A N 1
ATOM 1850 C CA . GLU A 1 222 ? -18.335 5.986 29.428 1.00 74.44 222 GLU A CA 1
ATOM 1851 C C . GLU A 1 222 ? -17.695 7.261 28.849 1.00 74.44 222 GLU A C 1
ATOM 1853 O O . GLU A 1 222 ? -18.010 8.370 29.281 1.00 74.44 222 GLU A O 1
ATOM 1858 N N . GLN A 1 223 ? -16.902 7.138 27.782 1.00 75.69 223 GLN A N 1
ATOM 1859 C CA . GLN A 1 223 ? -16.300 8.286 27.092 1.00 75.69 223 GLN A CA 1
ATOM 1860 C C . GLN A 1 223 ? -17.320 9.189 26.373 1.00 75.69 223 GLN A C 1
ATOM 1862 O O . GLN A 1 223 ? -17.007 10.330 26.053 1.00 75.69 223 GLN A O 1
ATOM 1867 N N . GLY A 1 224 ? -18.547 8.715 26.121 1.00 70.12 224 GLY A N 1
ATOM 1868 C CA . GLY A 1 224 ? -19.570 9.438 25.349 1.00 70.12 224 GLY A CA 1
ATOM 1869 C C . GLY A 1 224 ? -19.423 9.325 23.825 1.00 70.12 224 GLY A C 1
ATOM 1870 O O . GLY A 1 224 ? -20.247 9.867 23.094 1.00 70.12 224 GLY A O 1
ATOM 1871 N N . ASN A 1 225 ? -18.437 8.560 23.348 1.00 70.44 225 ASN A N 1
ATOM 1872 C CA . ASN A 1 225 ? -18.194 8.241 21.935 1.00 70.44 225 ASN A CA 1
ATOM 1873 C C . ASN A 1 225 ? -19.189 7.210 21.362 1.00 70.44 225 ASN A C 1
ATOM 1875 O O . ASN A 1 225 ? -19.100 6.830 20.193 1.00 70.44 225 ASN A O 1
ATOM 1879 N N . LEU A 1 226 ? -20.116 6.726 22.189 1.00 76.12 226 LEU A N 1
ATOM 1880 C CA . LEU A 1 226 ? -21.240 5.872 21.827 1.00 76.12 226 LEU A CA 1
ATOM 1881 C C . LEU A 1 226 ? -22.444 6.293 22.678 1.00 76.12 226 LEU A C 1
ATOM 1883 O O . LEU A 1 226 ? -22.319 6.430 23.894 1.00 76.12 226 LEU A O 1
ATOM 1887 N N . GLN A 1 227 ? -23.602 6.490 22.049 1.00 71.62 227 GLN A N 1
ATOM 1888 C CA . GLN A 1 227 ? -24.871 6.699 22.749 1.00 71.62 227 GLN A CA 1
ATOM 1889 C C . GLN A 1 227 ? -25.642 5.377 22.786 1.00 71.62 227 GLN A C 1
ATOM 1891 O O . GLN A 1 227 ? -25.781 4.719 21.754 1.00 71.62 227 GLN A O 1
ATOM 1896 N N . MET A 1 228 ? -26.123 5.010 23.973 1.00 72.81 228 MET A N 1
ATOM 1897 C CA . MET A 1 228 ? -27.017 3.879 24.235 1.00 72.81 228 MET A CA 1
ATOM 1898 C C . MET A 1 228 ? -28.085 4.329 25.233 1.00 72.81 228 MET A C 1
ATOM 1900 O O . MET A 1 228 ? -27.790 5.128 26.123 1.00 72.81 228 MET A O 1
ATOM 1904 N N . ASN A 1 229 ? -29.303 3.809 25.112 1.00 76.56 229 ASN A N 1
ATOM 1905 C CA . ASN A 1 229 ? -30.328 3.915 26.152 1.00 76.56 229 ASN A CA 1
ATOM 1906 C C . ASN A 1 229 ? -30.341 2.679 27.076 1.00 76.56 229 ASN A C 1
ATOM 1908 O O . ASN A 1 229 ? -29.689 1.673 26.802 1.00 76.56 229 ASN A O 1
ATOM 1912 N N . ASN A 1 230 ? -31.105 2.738 28.169 1.00 72.88 230 ASN A N 1
ATOM 1913 C CA . ASN A 1 230 ? -31.116 1.707 29.215 1.00 72.88 230 ASN A CA 1
ATOM 1914 C C . ASN A 1 230 ? -31.551 0.316 28.688 1.00 72.88 230 ASN A C 1
ATOM 1916 O O . ASN A 1 230 ? -31.056 -0.699 29.169 1.00 72.88 230 ASN A O 1
ATOM 1920 N N . GLN A 1 231 ? -32.427 0.255 27.675 1.00 74.62 231 GLN A N 1
ATOM 1921 C CA . GLN A 1 231 ? -32.871 -1.001 27.045 1.00 74.62 231 GLN A CA 1
ATOM 1922 C C . GLN A 1 231 ? -31.830 -1.545 26.057 1.00 74.62 231 GLN A C 1
ATOM 1924 O O . GLN A 1 231 ? -31.589 -2.748 26.005 1.00 74.62 231 GLN A O 1
ATOM 1929 N N . GLU A 1 232 ? -31.181 -0.658 25.297 1.00 73.88 232 GLU A N 1
ATOM 1930 C CA . GLU A 1 232 ? -30.045 -0.996 24.428 1.00 73.88 232 GLU A CA 1
ATOM 1931 C C . GLU A 1 232 ? -28.890 -1.590 25.264 1.00 73.88 232 GLU A C 1
ATOM 1933 O O . GLU A 1 232 ? -28.361 -2.650 24.925 1.00 73.88 232 GLU A O 1
ATOM 1938 N N . PHE A 1 233 ? -28.595 -0.982 26.417 1.00 75.06 233 PHE A N 1
ATOM 1939 C CA . PHE A 1 233 ? -27.626 -1.459 27.408 1.00 75.06 233 PHE A CA 1
ATOM 1940 C C . PHE A 1 233 ? -27.998 -2.835 27.997 1.00 75.06 233 PHE A C 1
ATOM 1942 O O . PHE A 1 233 ? -27.166 -3.743 27.986 1.00 75.06 233 PHE A O 1
ATOM 1949 N N . GLU A 1 234 ? -29.246 -3.024 28.456 1.00 76.12 234 GLU A N 1
ATOM 1950 C CA . GLU A 1 234 ? -29.734 -4.322 28.960 1.00 76.12 234 GLU A CA 1
ATOM 1951 C C . GLU A 1 234 ? -29.633 -5.417 27.880 1.00 76.12 234 GLU A C 1
ATOM 1953 O O . GLU A 1 234 ? -29.166 -6.522 28.157 1.00 76.12 234 GLU A O 1
ATOM 1958 N N . SER A 1 235 ? -29.989 -5.103 26.627 1.00 77.38 235 SER A N 1
ATOM 1959 C CA . SER A 1 235 ? -29.917 -6.068 25.522 1.00 77.38 235 SER A CA 1
ATOM 1960 C C . SER A 1 235 ? -28.490 -6.542 25.230 1.00 77.38 235 SER A C 1
ATOM 1962 O O . SER A 1 235 ? -28.276 -7.740 25.046 1.00 77.38 235 SER A O 1
ATOM 1964 N N . LEU A 1 236 ? -27.499 -5.640 25.260 1.00 76.69 236 LEU A N 1
ATOM 1965 C CA . LEU A 1 236 ? -26.112 -6.002 24.969 1.00 76.69 236 LEU A CA 1
ATOM 1966 C C . LEU A 1 236 ? -25.477 -6.822 26.103 1.00 76.69 236 LEU A C 1
ATOM 1968 O O . LEU A 1 236 ? -24.648 -7.679 25.818 1.00 76.69 236 LEU A O 1
ATOM 1972 N N . LEU A 1 237 ? -25.886 -6.620 27.363 1.00 75.12 237 LEU A N 1
ATOM 1973 C CA . LEU A 1 237 ? -25.457 -7.475 28.480 1.00 75.12 237 LEU A CA 1
ATOM 1974 C C . LEU A 1 237 ? -26.094 -8.871 28.448 1.00 75.12 237 LEU A C 1
ATOM 1976 O O . LEU A 1 237 ? -25.419 -9.838 28.795 1.00 75.12 237 LEU A O 1
ATOM 1980 N N . ASN A 1 238 ? -27.344 -8.998 27.997 1.00 74.44 238 ASN A N 1
ATOM 1981 C CA . ASN A 1 238 ? -28.015 -10.298 27.862 1.00 74.44 238 ASN A CA 1
ATOM 1982 C C . ASN A 1 238 ? -27.474 -11.130 26.677 1.00 74.44 238 ASN A C 1
ATOM 1984 O O . ASN A 1 238 ? -27.476 -12.356 26.738 1.00 74.44 238 ASN A O 1
ATOM 1988 N N . GLU A 1 239 ? -26.970 -10.492 25.612 1.00 69.75 239 GLU A N 1
ATOM 1989 C CA . GLU A 1 239 ? -26.248 -11.167 24.512 1.00 69.75 239 GLU A CA 1
ATOM 1990 C C . GLU A 1 239 ? -24.835 -11.654 24.906 1.00 69.75 239 GLU A C 1
ATOM 1992 O O . GLU A 1 239 ? -24.186 -12.364 24.132 1.00 69.75 239 GLU A O 1
ATOM 1997 N N . ALA A 1 240 ? -24.321 -11.248 26.071 1.00 68.56 240 ALA A N 1
ATOM 1998 C CA . ALA A 1 240 ? -22.904 -11.316 26.401 1.00 68.56 240 ALA A CA 1
ATOM 1999 C C . ALA A 1 240 ? -22.558 -12.414 27.420 1.00 68.56 240 ALA A C 1
ATOM 2001 O O . ALA A 1 240 ? -22.914 -12.337 28.595 1.00 68.56 240 ALA A O 1
ATOM 2002 N N . VAL A 1 241 ? -21.746 -13.389 26.996 1.00 69.19 241 VAL A N 1
ATOM 2003 C CA . VAL A 1 241 ? -21.068 -14.316 27.917 1.00 69.19 241 VAL A CA 1
ATOM 2004 C C . VAL A 1 241 ? -19.846 -13.605 28.506 1.00 69.19 241 VAL A C 1
ATOM 2006 O O . VAL A 1 241 ? -18.809 -13.480 27.851 1.00 69.19 241 VAL A O 1
ATOM 2009 N N . LEU A 1 242 ? -19.991 -13.097 29.730 1.00 73.12 242 LEU A N 1
ATOM 2010 C CA . LEU A 1 242 ? -18.984 -12.309 30.448 1.00 73.12 242 LEU A CA 1
ATOM 2011 C C . LEU A 1 242 ? -18.561 -13.010 31.742 1.00 73.12 242 LEU A C 1
ATOM 2013 O O . LEU A 1 242 ? -19.354 -13.700 32.375 1.00 73.12 242 LEU A O 1
ATOM 2017 N N . SER A 1 243 ? -17.313 -12.791 32.153 1.00 74.06 243 SER A N 1
ATOM 2018 C CA . SER A 1 243 ? -16.807 -13.256 33.451 1.00 74.06 243 SER A CA 1
ATOM 2019 C C . SER A 1 243 ? -17.183 -12.317 34.605 1.00 74.06 243 SER A C 1
ATOM 2021 O O . SER A 1 243 ? -17.433 -11.127 34.400 1.00 74.06 243 SER A O 1
ATOM 2023 N N . GLU A 1 244 ? -17.122 -12.832 35.838 1.00 72.69 244 GLU A N 1
ATOM 2024 C CA . GLU A 1 244 ? -17.376 -12.099 37.096 1.00 72.69 244 GLU A CA 1
ATOM 2025 C C . GLU A 1 244 ? -16.609 -10.760 37.195 1.00 72.69 244 GLU A C 1
ATOM 2027 O O . GLU A 1 244 ? -17.151 -9.759 37.669 1.00 72.69 244 GLU A O 1
ATOM 2032 N N . LYS A 1 245 ? -15.382 -10.692 36.655 1.00 75.31 245 LYS A N 1
ATOM 2033 C CA . LYS A 1 245 ? -14.593 -9.447 36.576 1.00 75.31 245 LYS A CA 1
ATOM 2034 C C . LYS A 1 245 ? -15.088 -8.475 35.503 1.00 75.31 245 LYS A C 1
ATOM 2036 O O . LYS A 1 245 ? -15.110 -7.273 35.734 1.00 75.31 245 LYS A O 1
ATOM 2041 N N . GLN A 1 246 ? -15.512 -8.973 34.344 1.00 73.06 246 GLN A N 1
ATOM 2042 C CA . GLN A 1 246 ? -15.994 -8.123 33.250 1.00 73.06 246 GLN A CA 1
ATOM 2043 C C . GLN A 1 246 ? -17.355 -7.501 33.569 1.00 73.06 246 GLN A C 1
ATOM 2045 O O . GLN A 1 246 ? -17.554 -6.324 33.276 1.00 73.06 246 GLN A O 1
ATOM 2050 N N . TYR A 1 247 ? -18.261 -8.234 34.228 1.00 76.19 247 TYR A N 1
ATOM 2051 C CA . TYR A 1 247 ? -19.490 -7.640 34.765 1.00 76.19 247 TYR A CA 1
ATOM 2052 C C . TYR A 1 247 ? -19.182 -6.512 35.765 1.00 76.19 247 TYR A C 1
ATOM 2054 O O . TYR A 1 247 ? -19.839 -5.471 35.730 1.00 76.19 247 TYR A O 1
ATOM 2062 N N . LEU A 1 248 ? -18.168 -6.685 36.622 1.00 75.56 248 LEU A N 1
ATOM 2063 C CA . LEU A 1 248 ? -17.754 -5.682 37.607 1.00 75.56 248 LEU A CA 1
ATOM 2064 C C . LEU A 1 248 ? -17.117 -4.436 36.964 1.00 75.56 248 LEU A C 1
ATOM 2066 O O . LEU A 1 248 ? -17.470 -3.316 37.333 1.00 75.56 248 LEU A O 1
ATOM 2070 N N . ASP A 1 249 ? -16.239 -4.606 35.974 1.00 75.94 249 ASP A N 1
ATOM 2071 C CA . ASP A 1 249 ? -15.693 -3.487 35.195 1.00 75.94 249 ASP A CA 1
ATOM 2072 C C . ASP A 1 249 ? -16.813 -2.695 34.503 1.00 75.94 249 ASP A C 1
ATOM 2074 O O . ASP A 1 249 ? -16.836 -1.466 34.556 1.00 75.94 249 ASP A O 1
ATOM 2078 N N . ILE A 1 250 ? -17.785 -3.381 33.890 1.00 76.19 250 ILE A N 1
ATOM 2079 C CA . ILE A 1 250 ? -18.907 -2.719 33.212 1.00 76.19 250 ILE A CA 1
ATOM 2080 C C . ILE A 1 250 ? -19.800 -1.983 34.218 1.00 76.19 250 ILE A C 1
ATOM 2082 O O . ILE A 1 250 ? -20.215 -0.860 33.934 1.00 76.19 250 ILE A O 1
ATOM 2086 N N . ALA A 1 251 ? -20.039 -2.543 35.407 1.00 73.94 251 ALA A N 1
ATOM 2087 C CA . ALA A 1 251 ? -20.733 -1.842 36.485 1.00 73.94 251 ALA A CA 1
ATOM 2088 C C . ALA A 1 251 ? -20.020 -0.527 36.862 1.00 73.94 251 ALA A C 1
ATOM 2090 O O . ALA A 1 251 ? -20.643 0.534 36.808 1.00 73.94 251 ALA A O 1
ATOM 2091 N N . LYS A 1 252 ? -18.704 -0.570 37.132 1.00 76.50 252 LYS A N 1
ATOM 2092 C CA . LYS A 1 252 ? -17.871 0.611 37.457 1.00 76.50 252 LYS A CA 1
ATOM 2093 C C . LYS A 1 252 ? -17.873 1.696 36.371 1.00 76.50 252 LYS A C 1
ATOM 2095 O O . LYS A 1 252 ? -17.831 2.884 36.684 1.00 76.50 252 LYS A O 1
ATOM 2100 N N . LEU A 1 253 ? -17.914 1.303 35.096 1.00 74.81 253 LEU A N 1
ATOM 2101 C CA . LEU A 1 253 ? -18.004 2.232 33.959 1.00 74.81 253 LEU A CA 1
ATOM 2102 C C . LEU A 1 253 ? -19.396 2.885 33.839 1.00 74.81 253 LEU A C 1
ATOM 2104 O O . LEU A 1 253 ? -19.527 3.973 33.278 1.00 74.81 253 LEU A O 1
ATOM 2108 N N . SER A 1 254 ? -20.440 2.228 34.349 1.00 72.38 254 SER A N 1
ATOM 2109 C CA . SER A 1 254 ? -21.838 2.574 34.057 1.00 72.38 254 SER A CA 1
ATOM 2110 C C . SER A 1 254 ? -22.502 3.454 35.119 1.00 72.38 254 SER A C 1
ATOM 2112 O O . SER A 1 254 ? -23.364 4.265 34.768 1.00 72.38 254 SER A O 1
ATOM 2114 N N . THR A 1 255 ? -22.068 3.384 36.385 1.00 70.38 255 THR A N 1
ATOM 2115 C CA . THR A 1 255 ? -22.602 4.204 37.501 1.00 70.38 255 THR A CA 1
ATOM 2116 C C . THR A 1 255 ? -22.479 5.717 37.278 1.00 70.38 255 THR A C 1
ATOM 2118 O O . THR A 1 255 ? -23.205 6.492 37.892 1.00 70.38 255 THR A O 1
ATOM 2121 N N . LYS A 1 256 ? -21.592 6.151 36.372 1.00 71.88 256 LYS A N 1
ATOM 2122 C CA . LYS A 1 256 ? -21.354 7.562 36.012 1.00 71.88 256 LYS A CA 1
ATOM 2123 C C . LYS A 1 256 ? -22.239 8.084 34.871 1.00 71.88 256 LYS A C 1
ATOM 2125 O O . LYS A 1 256 ? -22.176 9.274 34.563 1.00 71.88 256 LYS A O 1
ATOM 2130 N N . LYS A 1 257 ? -22.970 7.207 34.170 1.00 70.06 257 LYS A N 1
ATOM 2131 C CA . LYS A 1 257 ? -23.659 7.530 32.901 1.00 70.06 257 LYS A CA 1
ATOM 2132 C C . LYS A 1 257 ? -25.124 7.123 32.832 1.00 70.06 257 LYS A C 1
ATOM 2134 O O . LYS A 1 257 ? -25.850 7.709 32.032 1.00 70.06 257 LYS A O 1
ATOM 2139 N N . LEU A 1 258 ? -25.544 6.134 33.612 1.00 72.25 258 LEU A N 1
ATOM 2140 C CA . LEU A 1 258 ? -26.928 5.675 33.657 1.00 72.25 258 LEU A CA 1
ATOM 2141 C C . LEU A 1 258 ? -27.619 6.122 34.944 1.00 72.25 258 LEU A C 1
ATOM 2143 O O . LEU A 1 258 ? -26.982 6.410 35.954 1.00 72.25 258 LEU A O 1
ATOM 2147 N N . ASP A 1 259 ? -28.944 6.150 34.874 1.00 77.31 259 ASP A N 1
ATOM 2148 C CA . ASP A 1 259 ? -29.827 6.332 36.020 1.00 77.31 259 ASP A CA 1
ATOM 2149 C C . ASP A 1 259 ? -29.610 5.216 37.074 1.00 77.31 259 ASP A C 1
ATOM 2151 O O . ASP A 1 259 ? -29.595 4.039 36.690 1.00 77.31 259 ASP A O 1
ATOM 2155 N N . PRO A 1 260 ? -29.437 5.543 38.374 1.00 73.69 260 PRO A N 1
ATOM 2156 C CA . PRO A 1 260 ? -29.153 4.555 39.415 1.00 73.69 260 PRO A CA 1
ATOM 2157 C C . PRO A 1 260 ? -30.202 3.448 39.524 1.00 73.69 260 PRO A C 1
ATOM 2159 O O . PRO A 1 260 ? -29.842 2.271 39.475 1.00 73.69 260 PRO A O 1
ATOM 2162 N N . ASP A 1 261 ? -31.485 3.809 39.608 1.00 75.62 261 ASP A N 1
ATOM 2163 C CA . ASP A 1 261 ? -32.589 2.860 39.803 1.00 75.62 261 ASP A CA 1
ATOM 2164 C C . ASP A 1 261 ? -32.692 1.889 38.616 1.00 75.62 261 ASP A C 1
ATOM 2166 O O . ASP A 1 261 ? -32.820 0.673 38.789 1.00 75.62 261 ASP A O 1
ATOM 2170 N N . SER A 1 262 ? -32.537 2.414 37.397 1.00 77.31 262 SER A N 1
ATOM 2171 C CA . SER A 1 262 ? -32.450 1.618 36.171 1.00 77.31 262 SER A CA 1
ATOM 2172 C C . SER A 1 262 ? -31.270 0.643 36.185 1.00 77.31 262 SER A C 1
ATOM 2174 O O . SER A 1 262 ? -31.420 -0.514 35.794 1.00 77.31 262 SER A O 1
ATOM 2176 N N . LEU A 1 263 ? -30.090 1.089 36.625 1.00 77.62 263 LEU A N 1
ATOM 2177 C CA . LEU A 1 263 ? -28.875 0.272 36.639 1.00 77.62 263 LEU A CA 1
ATOM 2178 C C . LEU A 1 263 ? -28.968 -0.844 37.696 1.00 77.62 263 LEU A C 1
ATOM 2180 O O . LEU A 1 263 ? -28.624 -1.991 37.401 1.00 77.62 263 LEU A O 1
ATOM 2184 N N . ILE A 1 264 ? -29.511 -0.544 38.881 1.00 79.19 264 ILE A N 1
ATOM 2185 C CA . ILE A 1 264 ? -29.830 -1.532 39.925 1.00 79.19 264 ILE A CA 1
ATOM 2186 C C . ILE A 1 264 ? -30.792 -2.593 39.370 1.00 79.19 264 ILE A C 1
ATOM 2188 O O . ILE A 1 264 ? -30.520 -3.790 39.481 1.00 79.19 264 ILE A O 1
ATOM 2192 N N . ALA A 1 265 ? -31.881 -2.175 38.714 1.00 81.62 265 ALA A N 1
ATOM 2193 C CA . ALA A 1 265 ? -32.872 -3.087 38.144 1.00 81.62 265 ALA A CA 1
ATOM 2194 C C . ALA A 1 265 ? -32.290 -4.009 37.054 1.00 81.62 265 ALA A C 1
ATOM 2196 O O . ALA A 1 265 ? -32.634 -5.191 37.005 1.00 81.62 265 ALA A O 1
ATOM 2197 N N . ILE A 1 266 ? -31.387 -3.503 36.206 1.00 80.00 266 ILE A N 1
ATOM 2198 C CA . ILE A 1 266 ? -30.712 -4.293 35.163 1.00 80.00 266 ILE A CA 1
ATOM 2199 C C . ILE A 1 266 ? -29.799 -5.357 35.787 1.00 80.00 266 ILE A C 1
ATOM 2201 O O . ILE A 1 266 ? -29.914 -6.538 35.456 1.00 80.00 266 ILE A O 1
ATOM 2205 N N . PHE A 1 267 ? -28.926 -4.982 36.727 1.00 80.06 267 PHE A N 1
ATOM 2206 C CA . PHE A 1 267 ? -28.001 -5.945 37.336 1.00 80.06 267 PHE A CA 1
ATOM 2207 C C . PHE A 1 267 ? -28.689 -6.952 38.270 1.00 80.06 267 PHE A C 1
ATOM 2209 O O . PHE A 1 267 ? -28.213 -8.082 38.388 1.00 80.06 267 PHE A O 1
ATOM 2216 N N . LYS A 1 268 ? -29.849 -6.606 38.847 1.00 81.25 268 LYS A N 1
ATOM 2217 C CA . LYS A 1 268 ? -30.701 -7.549 39.588 1.00 81.25 268 LYS A CA 1
ATOM 2218 C C . LYS A 1 268 ? -31.197 -8.691 38.694 1.00 81.25 268 LYS A C 1
ATOM 2220 O O . LYS A 1 268 ? -30.979 -9.854 39.024 1.00 81.25 268 LYS A O 1
ATOM 2225 N N . LYS A 1 269 ? -31.753 -8.371 37.515 1.00 81.50 269 LYS A N 1
ATOM 2226 C CA . LYS A 1 269 ? -32.153 -9.371 36.502 1.00 81.50 269 LYS A CA 1
ATOM 2227 C C . LYS A 1 269 ? -30.968 -10.217 36.027 1.00 81.50 269 LYS A C 1
ATOM 2229 O O . LYS A 1 269 ? -31.098 -11.427 35.877 1.00 81.50 269 LYS A O 1
ATOM 2234 N N . LEU A 1 270 ? -29.814 -9.588 35.780 1.00 78.69 270 LEU A N 1
ATOM 2235 C CA . LEU A 1 270 ? -28.616 -10.289 35.302 1.00 78.69 270 LEU A CA 1
ATOM 2236 C C . LEU A 1 270 ? -28.109 -11.312 36.323 1.00 78.69 270 LEU A C 1
ATOM 2238 O O . LEU A 1 270 ? -27.730 -12.409 35.928 1.00 78.69 270 LEU A O 1
ATOM 2242 N N . LYS A 1 271 ? -28.162 -10.999 37.624 1.00 79.06 271 LYS A N 1
ATOM 2243 C CA . LYS A 1 271 ? -27.854 -11.948 38.706 1.00 79.06 271 LYS A CA 1
ATOM 2244 C C . LYS A 1 271 ? -28.801 -13.156 38.718 1.00 79.06 271 LYS A C 1
ATOM 2246 O O . LYS A 1 271 ? -28.353 -14.267 38.984 1.00 79.06 271 LYS A O 1
ATOM 2251 N N . GLU A 1 272 ? -30.094 -12.951 38.466 1.00 78.81 272 GLU A N 1
ATOM 2252 C CA . GLU A 1 272 ? -31.087 -14.040 38.416 1.00 78.81 272 GLU A CA 1
ATOM 2253 C C . GLU A 1 272 ? -30.842 -15.006 37.241 1.00 78.81 272 GLU A C 1
ATOM 2255 O O . GLU A 1 272 ? -31.275 -16.156 37.293 1.00 78.81 272 GLU A O 1
ATOM 2260 N N . GLN A 1 273 ? -30.125 -14.558 36.203 1.00 75.75 273 GLN A N 1
ATOM 2261 C CA . GLN A 1 273 ? -29.790 -15.347 35.013 1.00 75.75 273 GLN A CA 1
ATOM 2262 C C . GLN A 1 273 ? -28.372 -15.946 35.068 1.00 75.75 273 GLN A C 1
ATOM 2264 O O . GLN A 1 273 ? -28.189 -17.104 34.700 1.00 75.75 273 GLN A O 1
ATOM 2269 N N . ASN A 1 274 ? -27.382 -15.185 35.550 1.00 74.12 274 ASN A N 1
ATOM 2270 C CA . ASN A 1 274 ? -25.965 -15.554 35.590 1.00 74.12 274 ASN A CA 1
ATOM 2271 C C . ASN A 1 274 ? -25.367 -15.332 36.990 1.00 74.12 274 ASN A C 1
ATOM 2273 O O . ASN A 1 274 ? -25.302 -14.202 37.480 1.00 74.12 274 ASN A O 1
ATOM 2277 N N . SER A 1 275 ? -24.814 -16.394 37.592 1.00 73.25 275 SER A N 1
ATOM 2278 C CA . SER A 1 275 ? -24.114 -16.354 38.892 1.00 73.25 275 SER A CA 1
ATOM 2279 C C . SER A 1 275 ? -23.020 -15.289 38.968 1.00 73.25 275 SER A C 1
ATOM 2281 O O . SER A 1 275 ? -22.793 -14.680 40.011 1.00 73.25 275 SER A O 1
ATOM 2283 N N . ASP A 1 276 ? -22.346 -15.063 37.847 1.00 74.06 276 ASP A N 1
ATOM 2284 C CA . ASP A 1 276 ? -21.140 -14.249 37.755 1.00 74.06 276 ASP A CA 1
ATOM 2285 C C . ASP A 1 276 ? -21.453 -12.744 37.748 1.00 74.06 276 ASP A C 1
ATOM 2287 O O . ASP A 1 276 ? -20.592 -11.929 38.071 1.00 74.06 276 ASP A O 1
ATOM 2291 N N . ALA A 1 277 ? -22.705 -12.353 37.484 1.00 75.31 277 ALA A N 1
ATOM 2292 C CA . ALA A 1 277 ? -23.146 -10.965 37.624 1.00 75.31 277 ALA A CA 1
ATOM 2293 C C . ALA A 1 277 ? -23.316 -10.536 39.100 1.00 75.31 277 ALA A C 1
ATOM 2295 O O . ALA A 1 277 ? -23.441 -9.344 39.391 1.00 75.31 277 ALA A O 1
ATOM 2296 N N . LEU A 1 278 ? -23.291 -11.480 40.053 1.00 75.38 278 LEU A N 1
ATOM 2297 C CA . LEU A 1 278 ? -23.565 -11.221 41.469 1.00 75.38 278 LEU A CA 1
ATOM 2298 C C . LEU A 1 278 ? -22.528 -10.283 42.115 1.00 75.38 278 LEU A C 1
ATOM 2300 O O . LEU A 1 278 ? -22.930 -9.354 42.817 1.00 75.38 278 LEU A O 1
ATOM 2304 N N . LYS A 1 279 ? -21.220 -10.437 41.832 1.00 76.31 279 LYS A N 1
ATOM 2305 C CA . LYS A 1 279 ? -20.181 -9.518 42.355 1.00 76.31 279 LYS A CA 1
ATOM 2306 C C . LYS A 1 279 ? -20.394 -8.079 41.863 1.00 76.31 279 LYS A C 1
ATOM 2308 O O . LYS A 1 279 ? -20.202 -7.128 42.618 1.00 76.31 279 LYS A O 1
ATOM 2313 N N . ALA A 1 280 ? -20.842 -7.918 40.618 1.00 77.31 280 ALA A N 1
ATOM 2314 C CA . ALA A 1 280 ? -21.142 -6.615 40.031 1.00 77.31 280 ALA A CA 1
ATOM 2315 C C . ALA A 1 280 ? -22.398 -5.973 40.645 1.00 77.31 280 ALA A C 1
ATOM 2317 O O . ALA A 1 280 ? -22.373 -4.794 40.991 1.00 77.31 280 ALA A O 1
ATOM 2318 N N . TYR A 1 281 ? -23.465 -6.750 40.860 1.00 77.12 281 TYR A N 1
ATOM 2319 C CA . TYR A 1 281 ? -24.676 -6.275 41.540 1.00 77.12 281 TYR A CA 1
ATOM 2320 C C . TYR A 1 281 ? -24.393 -5.820 42.983 1.00 77.12 281 TYR A C 1
ATOM 2322 O O . T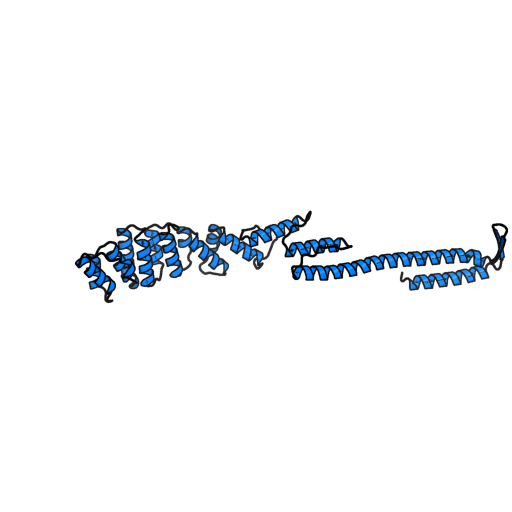YR A 1 281 ? -24.841 -4.748 43.388 1.00 77.12 281 TYR A O 1
ATOM 2330 N N . LEU A 1 282 ? -23.577 -6.566 43.738 1.00 75.19 282 LEU A N 1
ATOM 2331 C CA . LEU A 1 282 ? -23.134 -6.146 45.074 1.00 75.19 282 LEU A CA 1
ATOM 2332 C C . LEU A 1 282 ? -22.308 -4.846 45.036 1.00 75.19 282 LEU A C 1
ATOM 2334 O O . LEU A 1 282 ? -22.516 -3.975 45.878 1.00 75.19 282 LEU A O 1
ATOM 2338 N N . PHE A 1 283 ? -21.435 -4.659 44.039 1.00 75.75 283 PHE A N 1
ATOM 2339 C CA . PHE A 1 283 ? -20.715 -3.391 43.858 1.00 75.75 283 PHE A CA 1
ATOM 2340 C C . PHE A 1 283 ? -21.672 -2.208 43.628 1.00 75.75 283 PHE A C 1
ATOM 2342 O O . PHE A 1 283 ? -21.506 -1.151 44.230 1.00 75.75 283 PHE A O 1
ATOM 2349 N N . ILE A 1 284 ? -22.712 -2.397 42.815 1.00 78.12 284 ILE A N 1
ATOM 2350 C CA . ILE A 1 284 ? -23.718 -1.368 42.507 1.00 78.12 284 ILE A CA 1
ATOM 2351 C C . ILE A 1 284 ? -24.523 -0.971 43.750 1.00 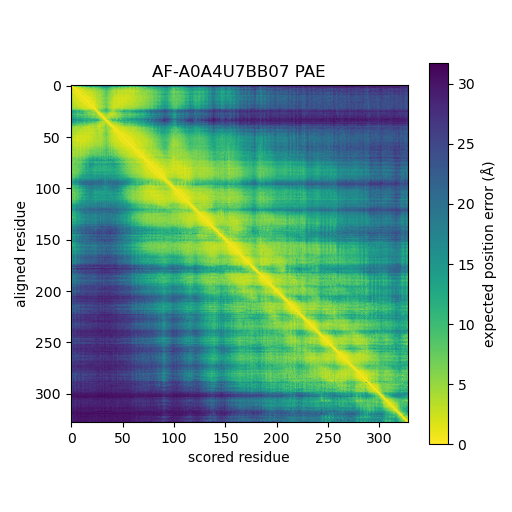78.12 284 ILE A C 1
ATOM 2353 O O . ILE A 1 284 ? -24.708 0.220 44.011 1.00 78.12 284 ILE A O 1
ATOM 2357 N N . LEU A 1 285 ? -24.960 -1.951 44.549 1.00 75.25 285 LEU A N 1
ATOM 2358 C CA . LEU A 1 285 ? -25.655 -1.686 45.811 1.00 75.25 285 LEU A CA 1
ATOM 2359 C C . LEU A 1 285 ? -24.751 -0.967 46.831 1.00 75.25 285 LEU A C 1
ATOM 2361 O O . LEU A 1 285 ? -25.250 -0.155 47.610 1.00 75.25 285 LEU A O 1
ATOM 2365 N N . ALA A 1 286 ? -23.436 -1.219 46.821 1.00 72.19 286 ALA A N 1
ATOM 2366 C CA . ALA A 1 286 ? -22.475 -0.496 47.656 1.00 72.19 286 ALA A CA 1
ATOM 2367 C C . ALA A 1 286 ? -22.282 0.963 47.200 1.00 72.19 286 ALA A C 1
ATOM 2369 O O . ALA A 1 286 ? -22.386 1.870 48.025 1.00 72.19 286 ALA A O 1
ATOM 2370 N N . GLU A 1 287 ? -22.052 1.191 45.901 1.00 73.50 287 GLU A N 1
ATOM 2371 C CA . GLU A 1 287 ? -21.775 2.515 45.317 1.00 73.50 287 GLU A CA 1
ATOM 2372 C C . GLU A 1 287 ? -22.973 3.473 45.475 1.00 73.50 287 GLU A C 1
ATOM 2374 O O . GLU A 1 287 ? -22.809 4.609 45.919 1.00 73.50 287 GLU A O 1
ATOM 2379 N N . PHE A 1 288 ? -24.198 3.005 45.193 1.00 75.88 288 PHE A N 1
ATOM 2380 C CA . PHE A 1 288 ? -25.429 3.786 45.412 1.00 75.88 288 PHE A CA 1
ATOM 2381 C C . PHE A 1 288 ? -25.940 3.745 46.863 1.00 75.88 288 PHE A C 1
ATOM 2383 O O . PHE A 1 288 ? -26.863 4.471 47.232 1.00 75.88 288 PHE A O 1
ATOM 2390 N N . GLY A 1 289 ? -25.311 2.943 47.720 1.00 69.50 289 GLY A N 1
ATOM 2391 C CA . GLY A 1 289 ? -25.488 2.988 49.165 1.00 69.50 289 GLY A CA 1
ATOM 2392 C C . GLY A 1 289 ? -26.724 2.280 49.730 1.00 69.50 289 GLY A C 1
ATOM 2393 O O . GLY A 1 289 ? -27.167 2.621 50.835 1.00 69.50 289 GLY A O 1
ATOM 2394 N N . LEU A 1 290 ? -27.242 1.276 49.018 1.00 76.81 290 LEU A N 1
ATOM 2395 C CA . LEU A 1 290 ? -28.359 0.398 49.392 1.00 76.81 290 LEU A CA 1
ATOM 2396 C C . LEU A 1 290 ? -27.892 -0.774 50.277 1.00 76.81 290 LEU A C 1
ATOM 2398 O O . LEU A 1 290 ? -28.077 -1.953 49.971 1.00 76.81 290 LEU A O 1
ATOM 2402 N N . PHE A 1 291 ? -27.260 -0.443 51.405 1.00 70.62 291 PHE A N 1
ATOM 2403 C CA . PHE A 1 291 ? -26.565 -1.429 52.243 1.00 70.62 291 PHE A CA 1
ATOM 2404 C C . PHE A 1 291 ? -27.473 -2.472 52.904 1.00 70.62 291 PHE A C 1
ATOM 2406 O O . PHE A 1 291 ? -26.987 -3.545 53.252 1.00 70.62 291 PHE A O 1
ATOM 2413 N N . ASP A 1 292 ? -28.768 -2.203 53.072 1.00 70.50 292 ASP A N 1
ATOM 2414 C CA . ASP A 1 292 ? -29.692 -3.183 53.652 1.00 70.50 292 ASP A CA 1
ATOM 2415 C C . ASP A 1 292 ? -30.103 -4.263 52.637 1.00 70.50 292 ASP A C 1
ATOM 2417 O O . ASP A 1 292 ? -30.170 -5.435 53.008 1.00 70.50 292 ASP A O 1
ATOM 2421 N N . GLU A 1 293 ? -30.236 -3.925 51.347 1.00 72.19 293 GLU A N 1
ATOM 2422 C CA . GLU A 1 293 ? -30.344 -4.936 50.283 1.00 72.19 293 GLU A CA 1
ATOM 2423 C C . GLU A 1 293 ? -29.033 -5.722 50.148 1.00 72.19 293 GLU A C 1
ATOM 2425 O O . GLU A 1 293 ? -29.045 -6.950 50.130 1.00 72.19 293 GLU A O 1
ATOM 2430 N N . LEU A 1 294 ? -27.885 -5.035 50.169 1.00 70.50 294 LEU A N 1
ATOM 2431 C CA . LEU A 1 294 ? -26.561 -5.667 50.118 1.00 70.50 294 LEU A CA 1
ATOM 2432 C C . LEU A 1 294 ? -26.330 -6.644 51.290 1.00 70.50 294 LEU A C 1
ATOM 2434 O O . LEU A 1 294 ? -25.801 -7.735 51.085 1.00 70.50 294 LEU A O 1
ATOM 2438 N N . ARG A 1 295 ? -26.778 -6.305 52.508 1.00 66.88 295 ARG A N 1
ATOM 2439 C CA . ARG A 1 295 ? -26.753 -7.195 53.688 1.00 66.88 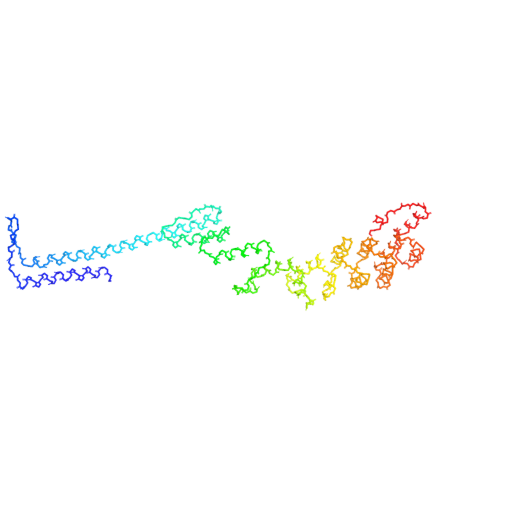295 ARG A CA 1
ATOM 2440 C C . ARG A 1 295 ? -27.647 -8.421 53.535 1.00 66.88 295 ARG A C 1
ATOM 2442 O O . ARG A 1 295 ? -27.296 -9.475 54.061 1.00 66.88 295 ARG A O 1
ATOM 2449 N N . LEU A 1 296 ? -28.816 -8.288 52.908 1.00 71.19 296 LEU A N 1
ATOM 2450 C CA . LEU A 1 296 ? -29.703 -9.425 52.644 1.00 71.19 296 LEU A CA 1
ATOM 2451 C C . LEU A 1 296 ? -29.069 -10.358 51.609 1.00 71.19 296 LEU A C 1
ATOM 2453 O O . LEU A 1 296 ? -29.019 -11.567 51.812 1.00 71.19 296 LEU A O 1
ATOM 2457 N N . GLU A 1 297 ? -28.498 -9.787 50.553 1.00 70.25 297 GLU A N 1
ATOM 2458 C CA . GLU A 1 297 ? -27.944 -10.542 49.433 1.00 70.25 297 GLU A CA 1
ATOM 2459 C C . GLU A 1 297 ? -26.627 -11.250 49.783 1.00 70.25 297 GLU A C 1
ATOM 2461 O O . GLU A 1 297 ? -26.435 -12.397 49.384 1.00 70.25 297 GLU A O 1
ATOM 2466 N N . LEU A 1 298 ? -25.772 -10.644 50.619 1.00 67.06 298 LEU A N 1
ATOM 2467 C CA . LEU A 1 298 ? -24.595 -11.314 51.196 1.00 67.06 298 LEU A CA 1
ATOM 2468 C C . LEU A 1 298 ? -24.958 -12.478 52.132 1.00 67.06 298 LEU A C 1
ATOM 2470 O O . LEU A 1 298 ? -24.214 -13.449 52.222 1.00 67.06 298 LEU A O 1
ATOM 2474 N N . LYS A 1 299 ? -26.111 -12.416 52.814 1.00 65.06 299 LYS A N 1
ATOM 2475 C CA . LYS A 1 299 ? -26.627 -13.530 53.635 1.00 65.06 299 LYS A CA 1
ATOM 2476 C C . LYS A 1 299 ? -27.242 -14.657 52.800 1.00 65.06 299 LYS A C 1
ATOM 2478 O O . LYS A 1 299 ? -27.468 -15.739 53.334 1.00 65.06 299 LYS A O 1
ATOM 2483 N N . MET A 1 300 ? -27.538 -14.403 51.524 1.00 61.25 300 MET A N 1
ATOM 2484 C CA . MET A 1 300 ? -28.093 -15.384 50.586 1.00 61.25 300 MET A CA 1
ATOM 2485 C C . MET A 1 300 ? -27.036 -15.973 49.637 1.00 61.25 300 MET A C 1
ATOM 2487 O O . MET A 1 300 ? -27.272 -17.030 49.053 1.00 61.25 300 MET A O 1
ATOM 2491 N N . SER A 1 301 ? -25.872 -15.335 49.480 1.00 60.06 301 SER A N 1
ATOM 2492 C CA . SER A 1 301 ? -24.767 -15.844 48.659 1.00 60.06 301 SER A CA 1
ATOM 2493 C C . SER A 1 301 ? -23.958 -16.941 49.360 1.00 60.06 301 SER A C 1
ATOM 2495 O O . SER A 1 301 ? -23.559 -16.787 50.509 1.00 60.06 301 SER A O 1
ATOM 2497 N N . SER A 1 302 ? -23.636 -18.017 48.635 1.00 52.09 302 SER A N 1
ATOM 2498 C CA . SER A 1 302 ? -22.800 -19.133 49.114 1.00 52.09 302 SER A CA 1
ATOM 2499 C C . SER A 1 302 ? -21.285 -18.935 48.932 1.00 52.09 302 SER A C 1
ATOM 2501 O O . SER A 1 302 ? -20.505 -19.766 49.391 1.00 52.09 302 SER A O 1
ATOM 2503 N N . LYS A 1 303 ? -20.862 -17.855 48.260 1.00 53.84 303 LYS A N 1
ATOM 2504 C CA . LYS A 1 303 ? -19.469 -17.380 48.197 1.00 53.84 303 LYS A CA 1
ATOM 2505 C C . LYS A 1 303 ? -19.263 -16.297 49.262 1.00 53.84 303 LYS A C 1
ATOM 2507 O O . LYS A 1 303 ? -20.074 -15.376 49.353 1.00 53.84 303 LYS A O 1
ATOM 2512 N N . GLU A 1 304 ? -18.157 -16.351 49.998 1.00 55.00 304 GLU A N 1
ATOM 2513 C CA . GLU A 1 304 ? -17.763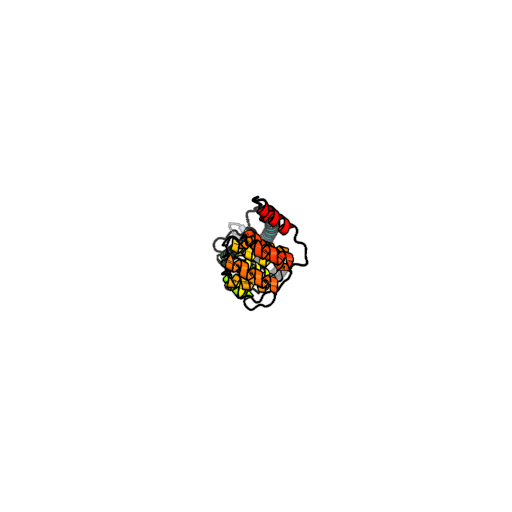 -15.282 50.922 1.00 55.00 304 GLU A CA 1
ATOM 2514 C C . GLU A 1 304 ? -17.109 -14.121 50.157 1.00 55.00 304 GLU A C 1
ATOM 2516 O O . GLU A 1 304 ? -15.970 -14.210 49.705 1.00 55.00 304 GLU A O 1
ATOM 2521 N N . TYR A 1 305 ? -17.831 -13.007 50.017 1.00 63.84 305 TYR A N 1
ATOM 2522 C CA . TYR A 1 305 ? -17.288 -11.766 49.460 1.00 63.84 305 TYR A CA 1
ATOM 2523 C C . TYR A 1 305 ? -16.786 -10.845 50.582 1.00 63.84 305 TYR A C 1
ATOM 2525 O O . TYR A 1 305 ? -17.431 -9.852 50.929 1.00 63.84 305 TYR A O 1
ATOM 2533 N N . GLU A 1 306 ? -15.625 -11.176 51.156 1.00 60.16 306 GLU A N 1
ATOM 2534 C CA . GLU A 1 306 ? -14.997 -10.419 52.256 1.00 60.16 306 GLU A CA 1
ATOM 2535 C C . GLU A 1 306 ? -14.885 -8.913 51.959 1.00 60.16 306 GLU A C 1
ATOM 2537 O O . GLU A 1 306 ? -15.152 -8.085 52.830 1.00 60.16 306 GLU A O 1
ATOM 2542 N N . GLU A 1 307 ? -14.584 -8.559 50.706 1.00 66.06 307 GLU A N 1
ATOM 2543 C CA . GLU A 1 307 ? -14.512 -7.185 50.189 1.00 66.06 307 GLU A CA 1
ATOM 2544 C C . GLU A 1 307 ? -15.764 -6.352 50.544 1.00 66.06 307 GLU A C 1
ATOM 2546 O O . GLU A 1 307 ? -15.651 -5.216 51.011 1.00 66.06 307 GLU A O 1
ATOM 2551 N N . PHE A 1 308 ? -16.968 -6.924 50.398 1.00 62.94 308 PHE A N 1
ATOM 2552 C CA . PHE A 1 308 ? -18.225 -6.230 50.704 1.00 62.94 308 PHE A CA 1
ATOM 2553 C C . PHE A 1 308 ? -18.583 -6.254 52.199 1.00 62.94 308 PHE A C 1
ATOM 2555 O O . PHE A 1 308 ? -19.209 -5.314 52.693 1.00 62.94 308 PHE A O 1
ATOM 2562 N N . ASN A 1 309 ? -18.125 -7.262 52.949 1.00 59.62 309 ASN A N 1
ATOM 2563 C CA . ASN A 1 309 ? -18.227 -7.271 54.413 1.00 59.62 309 ASN A CA 1
ATOM 2564 C C . ASN A 1 309 ? -17.359 -6.162 55.040 1.00 59.62 309 ASN A C 1
ATOM 2566 O O . ASN A 1 309 ? -17.809 -5.452 55.939 1.00 59.62 309 ASN A O 1
ATOM 2570 N N . ILE A 1 310 ? -16.146 -5.945 54.518 1.00 58.84 310 ILE A N 1
ATOM 2571 C CA . ILE A 1 310 ? -15.259 -4.839 54.918 1.00 58.84 310 ILE A CA 1
ATOM 2572 C C . ILE A 1 310 ? -15.912 -3.480 54.614 1.00 58.84 310 ILE A C 1
ATOM 2574 O O . ILE A 1 310 ? -15.855 -2.564 55.437 1.00 58.84 310 ILE A O 1
ATOM 2578 N N . ILE A 1 311 ? -16.584 -3.356 53.466 1.00 60.78 311 ILE A N 1
ATOM 2579 C CA . ILE A 1 311 ? -17.347 -2.162 53.070 1.00 60.78 311 ILE A CA 1
ATOM 2580 C C . ILE A 1 311 ? -18.509 -1.864 54.036 1.00 60.78 311 ILE A C 1
ATOM 2582 O O . ILE A 1 311 ? -18.684 -0.709 54.436 1.00 60.78 311 ILE A O 1
ATOM 2586 N N . LEU A 1 312 ? -19.264 -2.882 54.466 1.00 60.41 312 LEU A N 1
ATOM 2587 C CA . LEU A 1 312 ? -20.318 -2.726 55.478 1.00 60.41 312 LEU A CA 1
ATOM 2588 C C . LEU A 1 312 ? -19.757 -2.214 56.810 1.00 60.41 312 LEU A C 1
ATOM 2590 O O . LEU A 1 312 ? -20.210 -1.183 57.315 1.00 60.41 312 LEU A O 1
ATOM 2594 N N . LEU A 1 313 ? -18.724 -2.881 57.334 1.00 57.88 313 LEU A N 1
ATOM 2595 C CA . LEU A 1 313 ? -18.063 -2.511 58.589 1.00 57.88 313 LEU A CA 1
ATOM 2596 C C . LEU A 1 313 ? -17.471 -1.091 58.535 1.00 57.88 313 LEU A C 1
ATOM 2598 O O . LEU A 1 313 ? -17.520 -0.347 59.516 1.00 57.88 313 LEU A O 1
ATOM 2602 N N . ALA A 1 314 ? -16.953 -0.662 57.380 1.00 59.09 314 ALA A N 1
ATOM 2603 C CA . ALA A 1 314 ? -16.444 0.695 57.203 1.00 59.09 314 ALA A CA 1
ATOM 2604 C C . ALA A 1 314 ? -17.543 1.766 57.332 1.00 59.09 314 ALA A C 1
ATOM 2606 O O . ALA A 1 314 ? -17.317 2.787 57.993 1.00 59.09 314 ALA A O 1
ATOM 2607 N N . ARG A 1 315 ? -18.742 1.527 56.772 1.00 57.28 315 ARG A N 1
ATOM 2608 C CA . ARG A 1 315 ? -19.901 2.425 56.935 1.00 57.28 315 ARG A CA 1
ATOM 2609 C C . ARG A 1 315 ? -20.449 2.404 58.361 1.00 57.28 315 ARG A C 1
ATOM 2611 O O . ARG A 1 315 ? -20.796 3.467 58.873 1.00 57.28 315 ARG A O 1
ATOM 2618 N N . GLU A 1 316 ? -20.491 1.241 59.009 1.00 57.97 316 GLU A N 1
ATOM 2619 C CA . GLU A 1 316 ? -20.878 1.104 60.424 1.00 57.97 316 GLU A CA 1
ATOM 2620 C C . GLU A 1 316 ? -19.938 1.888 61.359 1.00 57.97 316 GLU A C 1
ATOM 2622 O O . GLU A 1 316 ? -20.380 2.443 62.362 1.00 57.97 316 GLU A O 1
ATOM 2627 N N . HIS A 1 317 ? -18.664 2.038 60.984 1.00 56.41 317 HIS A N 1
ATOM 2628 C CA . HIS A 1 317 ? -17.687 2.892 61.667 1.0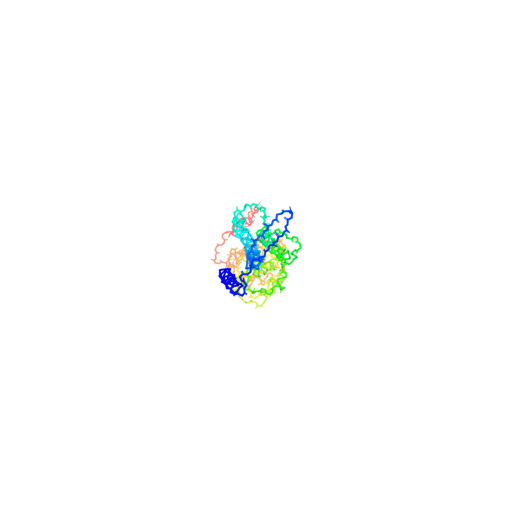0 56.41 317 HIS A CA 1
ATOM 2629 C C . HIS A 1 317 ? -17.546 4.312 61.075 1.00 56.41 317 HIS A C 1
ATOM 2631 O O . HIS A 1 317 ? -16.556 4.994 61.350 1.00 56.41 317 HIS A O 1
ATOM 2637 N N . HIS A 1 318 ? -18.514 4.775 60.273 1.00 53.09 318 HIS A N 1
ATOM 2638 C CA . HIS A 1 318 ? -18.566 6.111 59.652 1.00 53.09 318 HIS A CA 1
ATOM 2639 C C . HIS A 1 318 ? -17.333 6.523 58.813 1.00 53.09 318 HIS A C 1
ATOM 2641 O O . HIS A 1 318 ? -17.115 7.712 58.563 1.00 53.09 318 HIS A O 1
ATOM 2647 N N . LYS A 1 319 ? -16.522 5.572 58.334 1.00 48.50 319 LYS A N 1
ATOM 2648 C CA . LYS A 1 319 ? -15.344 5.860 57.502 1.00 48.50 319 LYS A CA 1
ATOM 2649 C C . LYS A 1 319 ? -15.724 5.902 56.024 1.00 48.50 319 LYS A C 1
ATOM 2651 O O . LYS A 1 319 ? -16.324 4.966 55.504 1.00 48.50 319 LYS A O 1
ATOM 2656 N N . LYS A 1 320 ? -15.319 6.969 55.325 1.00 45.16 320 LYS A N 1
ATOM 2657 C CA . LYS A 1 320 ? -15.318 6.982 53.854 1.00 45.16 320 LYS A CA 1
ATOM 2658 C C . LYS A 1 320 ? -14.228 6.041 53.345 1.00 45.16 320 LYS A C 1
ATOM 2660 O O . LYS A 1 320 ? -13.103 6.080 53.838 1.00 45.16 320 LYS A O 1
ATOM 2665 N N . VAL A 1 321 ? -14.580 5.232 52.356 1.00 51.00 321 VAL A N 1
ATOM 2666 C CA . VAL A 1 321 ? -13.727 4.224 51.725 1.00 51.00 321 VAL A CA 1
ATOM 2667 C C . VAL A 1 321 ? -13.957 4.310 50.220 1.00 51.00 321 VAL A C 1
ATOM 2669 O O . VAL A 1 321 ? -15.093 4.484 49.789 1.00 51.00 321 VAL A O 1
ATOM 2672 N N . ASP A 1 322 ? -12.887 4.238 49.429 1.00 52.91 322 ASP A N 1
ATOM 2673 C CA . ASP A 1 322 ? -12.975 4.314 47.969 1.00 52.91 322 ASP A CA 1
ATOM 2674 C C . ASP A 1 322 ? -13.271 2.924 47.390 1.00 52.91 322 ASP A C 1
ATOM 2676 O O . ASP A 1 322 ? -12.370 2.096 47.211 1.00 52.91 322 ASP A O 1
ATOM 2680 N N . PHE A 1 323 ? -14.554 2.661 47.131 1.00 55.28 323 PHE A N 1
ATOM 2681 C CA . PHE A 1 323 ? -15.069 1.364 46.684 1.00 55.28 323 PHE A CA 1
ATOM 2682 C C . PHE A 1 323 ? -14.396 0.853 45.403 1.00 55.28 323 PHE A C 1
ATOM 2684 O O . PHE A 1 323 ? -14.246 -0.356 45.223 1.00 55.28 323 PHE A O 1
ATOM 2691 N N . ASN A 1 324 ? -13.904 1.751 44.544 1.00 52.88 324 ASN A N 1
ATOM 2692 C CA . ASN A 1 324 ? -13.223 1.372 43.310 1.00 52.88 324 ASN A CA 1
ATOM 2693 C C . ASN A 1 324 ? -11.870 0.680 43.551 1.00 52.88 324 ASN A C 1
ATOM 2695 O O . ASN A 1 324 ? -11.440 -0.090 42.689 1.00 52.88 324 ASN A O 1
ATOM 2699 N N . THR A 1 325 ? -11.230 0.919 44.704 1.00 49.91 325 THR A N 1
ATOM 2700 C CA . THR A 1 325 ? -9.887 0.402 45.042 1.00 49.91 325 THR A CA 1
ATOM 2701 C C . THR A 1 325 ? -9.898 -0.967 45.728 1.00 49.91 325 THR A C 1
ATOM 2703 O O . THR A 1 325 ? -8.960 -1.747 45.550 1.00 49.91 325 THR A O 1
ATOM 2706 N N . LEU A 1 326 ? -10.959 -1.263 46.488 1.00 45.72 326 LEU A N 1
ATOM 2707 C CA . LEU A 1 326 ? -11.070 -2.439 47.363 1.00 45.72 326 LEU A CA 1
ATOM 2708 C C . LEU A 1 326 ? -11.701 -3.668 46.700 1.00 45.72 326 LEU A C 1
ATOM 2710 O O . LEU A 1 326 ? -11.549 -4.771 47.213 1.00 45.72 326 LEU A O 1
ATOM 2714 N N . VAL A 1 327 ? -12.395 -3.476 45.577 1.00 53.91 327 VAL A N 1
ATOM 2715 C CA . VAL A 1 327 ? -13.136 -4.528 44.872 1.00 53.91 327 VAL A CA 1
ATOM 2716 C C . VAL A 1 327 ? -12.478 -4.761 43.506 1.00 53.91 327 VAL A C 1
ATOM 2718 O O . VAL A 1 327 ? -12.559 -3.880 42.644 1.00 53.91 327 VAL A O 1
ATOM 2721 N N . GLN A 1 328 ? -11.793 -5.898 43.311 1.00 44.62 328 GLN A N 1
ATOM 2722 C CA . GLN A 1 328 ? -10.953 -6.207 42.123 1.00 44.62 328 GLN A CA 1
ATOM 2723 C C . GLN A 1 328 ? -11.296 -7.542 41.431 1.00 44.62 328 GLN A C 1
ATOM 2725 O O . GLN A 1 328 ? -12.194 -8.269 41.906 1.00 44.62 328 GLN A O 1
#

Solvent-accessible surface area (backbone atoms only — not comparable to full-atom values): 18935 Å² total; per-residue (Å²): 132,61,66,72,57,54,53,52,53,51,52,52,47,52,53,53,50,42,54,50,40,41,74,75,37,85,48,73,44,74,48,78,54,98,91,42,79,45,77,41,47,46,34,56,71,63,44,50,62,53,53,51,52,51,51,52,51,52,51,52,56,48,50,58,51,48,54,50,49,52,55,52,51,50,50,64,46,42,55,51,50,48,53,51,50,53,51,38,48,72,70,71,46,86,78,80,82,84,50,94,49,65,70,57,34,54,51,44,54,51,57,46,25,76,74,71,67,53,76,59,88,96,38,65,75,59,38,55,52,44,51,52,55,48,39,50,70,72,50,38,63,70,88,60,72,87,72,69,71,57,81,88,35,69,69,49,49,50,30,51,51,18,34,32,75,76,30,56,66,57,19,46,64,72,42,54,86,38,71,69,79,86,49,73,68,48,52,54,22,47,54,51,34,66,72,71,41,52,53,72,62,62,68,63,33,68,53,89,73,52,54,68,60,52,54,50,47,50,50,32,38,60,73,60,72,37,72,77,54,74,64,59,50,49,52,56,55,73,75,45,81,62,52,43,62,54,39,31,53,49,45,70,48,37,72,84,76,51,60,66,69,62,51,52,55,49,34,53,55,42,32,78,76,34,78,41,30,42,65,17,37,48,50,51,28,56,76,78,59,43,55,70,60,41,55,53,50,60,72,69,47,94,65,88,59,62,59,58,54,53,52,51,54,33,53,77,66,72,48,91,75,67,67,80,78,67,59,129

Sequence (328 aa):
MRIKLFIFSGLLYLVLLGAFVYHVSNAEFTLMFGGYEFTLPVVVWVVLPVVFLFVCAILHMSFYTFLRYLKTKDFYSDARKFQHFALDLLLEKNPKPHFKIKEFQNAAELVKSLKTFEKIPNNDKLNEVLDILSELKEQKSVNLKKFKLDQENPLVQLNEKNTILNDINYAFLRLKNKKEFQNELDLIAFEELLKLGTFKQIQSLSLHKNAQQITELFKRFEQGNLQMNNQEFESLLNEAVLSEKQYLDIAKLSTKKLDPDSLIAIFKKLKEQNSDALKAYLFILAEFGLFDELRLELKMSSKEYEEFNIILLAREHHKKVDFNTLVQ

Radius of gyration: 47.37 Å; Cα contacts (8 Å, |Δi|>4): 281; chains: 1; bounding box: 81×39×145 Å

Foldseek 3Di:
DPVVVLVVVLVVVLVVLLVVLCVVFQDWDWDDDPNDTDTDGVSCVVSVVSVVVSVVVSVVVVVVVVVVVVVVVLVVVLVVVLVVLLVCVVVVHDDDDDGPDVVSVVVSVVSNCVSPVDDDPPPVVVVVVSVLVVCLVVLAADPPVVVVDDCPDPSNVSNLLSCLLVDLVSLLVVQLPDQDDDDPSVVSSLVSCLVQNALVSNVSGNYQDALVSLLSSLVCVLVVSYDDDLVSVLVSLVSDDYALVSLQSSLVSPVVHDDLVSSLVSLVVVCVVDVSSLLNNLLSCLVVVVVVVNVVSCVVDPDNPVLSVVSSVCVVVVHDDDSVPSRD